Protein AF-A0A960X4R8-F1 (afdb_monomer_lite)

Foldseek 3Di:
DVVVVVVVVVVLVVVPPDDDPDPQQDQADDPQLALVNLLSNLVSVLVSLVVVCCVVDVDDPPDDPVVVVCCLQPPLQQSLLVSLQCLLACNFLSSLQVVVPPQAKHWDDKDWDRTPPVTPTDIHTDMDGDPPYDPVSVVSSVCRSLVSLVVNLVVLVVSCVVVVHNDPSCVSNNCSSNVSNVVVVD

Secondary structure (DSSP, 8-state):
-HHHHHHHHHHHHHTT-S---S--------TT--HHHHHHHHHHHHHHHHHHHHHH--S-TTS-HHHHHHHIIIIIHHHHHHHHHHIIIIIIIHHHHHHT-TTTEEEEEEEEPPPTTSS---EEEEEEE-TT--HHHHHHHHHHHHHHHHHHHHHHHHHHHHTT---TTTHHHHHHHHHHHHHHH-

pLDDT: mean 84.99, std 17.66, range [31.56, 98.19]

Sequence (186 aa):
MIQKIAVALAVCVAMFASEQTQEPFSLHLDRDLSPHAGSPSLLSIHDGVRRGEERLWKTDFRSDRLIRALKMGTVYLPVSYFATVVQHEVFGHGYRIRSFGKDIAHVERYAFGAPPPFGYGGGGTSYGVTEKSSPAHFQTCAIGGVEATAIMAHDVRMKWLTSNTVQAKDNLLQLFSHHDLSNYAF

Structure (mmCIF, N/CA/C/O backbone):
data_AF-A0A960X4R8-F1
#
_entry.id   AF-A0A960X4R8-F1
#
loop_
_atom_site.group_PDB
_atom_site.id
_atom_site.type_symbol
_atom_site.label_atom_id
_atom_site.label_alt_id
_atom_site.label_comp_id
_atom_site.label_asym_id
_atom_site.label_entity_id
_atom_site.label_seq_id
_atom_site.pdbx_PDB_ins_code
_atom_site.Cartn_x
_atom_site.Cartn_y
_atom_site.Cartn_z
_atom_site.occupancy
_atom_site.B_iso_or_equiv
_atom_site.auth_seq_id
_atom_site.auth_comp_id
_atom_site.auth_asym_id
_atom_site.auth_atom_id
_atom_site.pdbx_PDB_model_num
ATOM 1 N N . MET A 1 1 ? 9.085 -26.613 4.814 1.00 47.00 1 MET A N 1
ATOM 2 C CA . MET A 1 1 ? 8.673 -25.186 4.832 1.00 47.00 1 MET A CA 1
ATOM 3 C C . MET A 1 1 ? 7.279 -24.985 4.225 1.00 47.00 1 MET A C 1
ATOM 5 O O . MET A 1 1 ? 6.453 -24.342 4.855 1.00 47.00 1 MET A O 1
ATOM 9 N N . ILE A 1 2 ? 6.968 -25.636 3.096 1.00 41.50 2 ILE A N 1
ATOM 10 C CA . ILE A 1 2 ? 5.657 -25.606 2.408 1.00 41.50 2 ILE A CA 1
ATOM 11 C C . ILE A 1 2 ? 4.486 -26.103 3.287 1.00 41.50 2 ILE A C 1
ATOM 13 O O . ILE A 1 2 ? 3.426 -25.488 3.310 1.00 41.50 2 ILE A O 1
ATOM 17 N N . GLN A 1 3 ? 4.696 -27.138 4.110 1.00 31.56 3 GLN A N 1
ATOM 18 C CA . GLN A 1 3 ? 3.673 -27.646 5.042 1.00 31.56 3 GLN A CA 1
ATOM 19 C C . GLN A 1 3 ? 3.251 -26.641 6.129 1.00 31.56 3 GLN A C 1
ATOM 21 O O . GLN A 1 3 ? 2.106 -26.671 6.564 1.00 31.56 3 GLN A O 1
ATOM 26 N N . LYS A 1 4 ? 4.134 -25.725 6.553 1.00 33.69 4 LYS A N 1
ATOM 27 C CA . LYS A 1 4 ? 3.791 -24.708 7.567 1.00 33.69 4 LYS A CA 1
ATOM 28 C C . LYS A 1 4 ? 2.963 -23.563 6.970 1.00 33.69 4 LYS A C 1
ATOM 30 O O . LYS A 1 4 ? 2.092 -23.032 7.648 1.00 33.69 4 LYS A O 1
ATOM 35 N N . ILE A 1 5 ? 3.185 -23.244 5.692 1.00 44.38 5 ILE A N 1
ATOM 36 C CA . ILE A 1 5 ? 2.399 -22.258 4.933 1.00 44.38 5 ILE A CA 1
ATOM 37 C C . ILE A 1 5 ? 0.998 -22.810 4.642 1.00 44.38 5 ILE A C 1
ATOM 39 O O . ILE A 1 5 ? 0.016 -22.099 4.824 1.00 44.38 5 ILE A O 1
ATOM 43 N N . ALA A 1 6 ? 0.890 -24.093 4.285 1.00 37.56 6 ALA A N 1
ATOM 44 C CA . ALA A 1 6 ? -0.395 -24.749 4.039 1.00 37.56 6 ALA A CA 1
ATOM 45 C C . ALA A 1 6 ? -1.275 -24.832 5.300 1.00 37.56 6 ALA A C 1
ATOM 47 O O . ALA A 1 6 ? -2.479 -24.616 5.217 1.00 37.56 6 ALA A O 1
ATOM 48 N N . VAL A 1 7 ? -0.682 -25.080 6.475 1.00 40.66 7 VAL A N 1
ATOM 49 C CA . VAL A 1 7 ? -1.418 -25.094 7.752 1.00 40.66 7 VAL A CA 1
ATOM 50 C C . VAL A 1 7 ? -1.846 -23.682 8.167 1.00 40.66 7 VAL A C 1
ATOM 52 O O . VAL A 1 7 ? -2.972 -23.510 8.622 1.00 40.66 7 VAL A O 1
ATOM 55 N N . ALA A 1 8 ? -1.013 -22.659 7.942 1.00 45.59 8 ALA A N 1
ATOM 56 C CA . ALA A 1 8 ? -1.409 -21.265 8.164 1.00 45.59 8 ALA A CA 1
ATOM 57 C C . ALA A 1 8 ? -2.565 -20.840 7.236 1.00 45.59 8 ALA A C 1
ATOM 59 O O . ALA A 1 8 ? -3.522 -20.223 7.696 1.00 45.59 8 ALA A O 1
ATOM 60 N N . LEU A 1 9 ? -2.532 -21.244 5.958 1.00 44.72 9 LEU A N 1
ATOM 61 C CA . LEU A 1 9 ? -3.625 -21.007 5.008 1.00 44.72 9 LEU A CA 1
ATOM 62 C C . LEU A 1 9 ? -4.907 -21.769 5.388 1.00 44.72 9 LEU A C 1
ATOM 64 O O . LEU A 1 9 ? -5.997 -21.215 5.299 1.00 44.72 9 LEU A O 1
ATOM 68 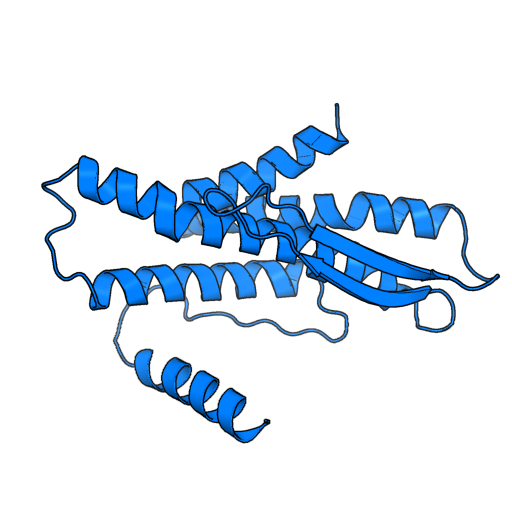N N . ALA A 1 10 ? -4.790 -23.024 5.832 1.00 45.59 10 ALA A N 1
ATOM 69 C CA . ALA A 1 10 ? -5.934 -23.861 6.200 1.00 45.59 10 ALA A CA 1
ATOM 70 C C . ALA A 1 10 ? -6.628 -23.381 7.485 1.00 45.59 10 ALA A C 1
ATOM 72 O O . ALA A 1 10 ? -7.856 -23.420 7.570 1.00 45.59 10 ALA A O 1
ATOM 73 N N . VAL A 1 11 ? -5.863 -22.872 8.459 1.00 48.25 11 VAL A N 1
ATOM 74 C CA . VAL A 1 11 ? -6.423 -22.235 9.662 1.00 48.25 11 VAL A CA 1
ATOM 75 C C . VAL A 1 11 ? -7.134 -20.929 9.303 1.00 48.25 11 VAL A C 1
ATOM 77 O O . VAL A 1 11 ? -8.202 -20.673 9.850 1.00 48.25 11 VAL A O 1
ATOM 80 N N . CYS A 1 12 ? -6.625 -20.155 8.336 1.00 46.66 12 CYS A N 1
ATOM 81 C CA . CYS A 1 12 ? -7.362 -19.011 7.799 1.00 46.66 12 CYS A CA 1
ATOM 82 C C . CYS A 1 12 ? -8.697 -19.462 7.186 1.00 46.66 12 CYS A C 1
ATOM 84 O O . CYS A 1 12 ? -9.738 -18.983 7.617 1.00 46.66 12 CYS A O 1
ATOM 86 N N . VAL A 1 13 ? -8.698 -20.433 6.263 1.00 51.53 13 VAL A N 1
ATOM 87 C CA . VAL A 1 13 ? -9.915 -20.878 5.546 1.00 51.53 13 VAL A CA 1
ATOM 88 C C . VAL A 1 13 ? -11.009 -21.402 6.493 1.00 51.53 13 VAL A C 1
ATOM 90 O O . VAL A 1 13 ? -12.184 -21.092 6.307 1.00 51.53 13 VAL A O 1
ATOM 93 N N . ALA A 1 14 ? -10.644 -22.134 7.550 1.00 47.69 14 ALA A N 1
ATOM 94 C CA . ALA A 1 14 ? -11.610 -22.708 8.491 1.00 47.69 14 ALA A CA 1
ATOM 95 C C . ALA A 1 14 ? -12.296 -21.676 9.416 1.00 47.69 14 ALA A C 1
ATOM 97 O O . ALA A 1 14 ? -13.329 -21.981 10.013 1.00 47.69 14 ALA A O 1
ATOM 98 N N . MET A 1 15 ? -11.770 -20.450 9.540 1.00 47.81 15 MET A N 1
ATOM 99 C CA . MET A 1 15 ? -12.363 -19.406 10.390 1.00 47.81 15 MET A CA 1
ATOM 100 C C . MET A 1 15 ? -13.475 -18.588 9.706 1.00 47.81 15 MET A C 1
ATOM 102 O O . MET A 1 15 ? -14.111 -17.779 10.382 1.00 47.81 15 MET A O 1
ATOM 106 N N . PHE A 1 16 ? -13.749 -18.813 8.413 1.00 50.88 16 PHE A N 1
ATOM 107 C CA . PHE A 1 16 ? -14.660 -17.989 7.599 1.00 50.88 16 PHE A CA 1
ATOM 108 C C . PHE A 1 16 ? -16.097 -18.516 7.451 1.00 50.88 16 PHE A C 1
ATOM 110 O O . PHE A 1 16 ? -16.901 -17.905 6.751 1.00 50.88 16 PHE A O 1
ATOM 117 N N . ALA A 1 17 ? -16.465 -19.608 8.121 1.00 44.28 17 ALA A N 1
ATOM 118 C CA . ALA A 1 17 ? -17.842 -20.102 8.118 1.00 44.28 17 ALA A CA 1
ATOM 119 C C . ALA A 1 17 ? -18.701 -19.384 9.182 1.00 44.28 17 ALA A C 1
ATOM 121 O O . ALA A 1 17 ? -18.989 -19.945 10.237 1.00 44.28 17 ALA A O 1
ATOM 122 N N . SER A 1 18 ? -19.100 -18.133 8.934 1.00 41.72 18 SER A N 1
ATOM 123 C CA . SER A 1 18 ? -20.285 -17.557 9.593 1.00 41.72 18 SER A CA 1
ATOM 124 C C . SER A 1 18 ? -20.945 -16.476 8.738 1.00 41.72 18 SER A C 1
ATOM 126 O O . SER A 1 18 ? -20.273 -15.560 8.265 1.00 41.72 18 SER A O 1
ATOM 128 N N . GLU A 1 19 ? -22.264 -16.586 8.593 1.00 49.28 19 GLU A N 1
ATOM 129 C CA . GLU A 1 19 ? -23.164 -15.682 7.873 1.00 49.28 19 GLU A CA 1
ATOM 130 C C . GLU A 1 19 ? -23.027 -14.219 8.327 1.00 49.28 19 GLU A C 1
ATOM 132 O O . GLU A 1 19 ? -23.487 -13.847 9.403 1.00 49.28 19 GLU A O 1
ATOM 137 N N . GLN A 1 20 ? -22.436 -13.368 7.485 1.00 42.97 20 GLN A N 1
ATOM 138 C CA . GLN A 1 20 ? -22.668 -11.923 7.495 1.00 42.97 20 GLN A CA 1
ATOM 139 C C . GLN A 1 20 ? -22.624 -11.401 6.057 1.00 42.97 20 GLN A C 1
ATOM 141 O O . GLN A 1 20 ? -21.639 -11.581 5.345 1.00 42.97 20 GLN A O 1
ATOM 146 N N . THR A 1 21 ? -23.714 -10.751 5.656 1.00 43.16 21 THR A N 1
ATOM 147 C CA . THR A 1 21 ? -23.954 -10.049 4.388 1.00 43.16 21 THR A CA 1
ATOM 148 C C . THR A 1 21 ? -23.073 -8.802 4.254 1.00 43.16 21 THR A C 1
ATOM 150 O O . THR A 1 21 ? -23.552 -7.671 4.278 1.00 43.16 21 THR A O 1
ATOM 153 N N . GLN A 1 22 ? -21.765 -9.004 4.154 1.00 47.91 22 GLN A N 1
ATOM 154 C CA . GLN A 1 22 ? -20.793 -8.013 3.711 1.00 47.91 22 GLN A CA 1
ATOM 155 C C . GLN A 1 22 ? -19.885 -8.748 2.727 1.00 47.91 22 GLN A C 1
ATOM 157 O O . GLN A 1 22 ? -19.400 -9.823 3.085 1.00 47.91 22 GLN A O 1
ATOM 162 N N . GLU A 1 23 ? -19.752 -8.216 1.503 1.00 54.72 23 GLU A N 1
ATOM 163 C CA . GLU A 1 23 ? -19.064 -8.854 0.364 1.00 54.72 23 GLU A CA 1
ATOM 164 C C . GLU A 1 23 ? -17.881 -9.722 0.828 1.00 54.72 23 GLU A C 1
ATOM 166 O O . GLU A 1 23 ? -17.006 -9.231 1.558 1.00 54.72 23 GLU A O 1
ATOM 171 N N . PRO A 1 24 ? -17.895 -11.028 0.503 1.00 59.53 24 PRO A N 1
ATOM 172 C CA . PRO A 1 24 ? -16.902 -11.959 0.996 1.00 59.53 24 PRO A CA 1
ATOM 173 C C . PRO A 1 24 ? -15.534 -11.533 0.476 1.00 59.53 24 PRO A C 1
ATOM 175 O O . PRO A 1 24 ? -15.399 -11.116 -0.670 1.00 59.53 24 PRO A O 1
ATOM 178 N N . PHE A 1 25 ? -14.533 -11.644 1.347 1.00 62.66 25 PHE A N 1
ATOM 179 C CA . PHE A 1 25 ? -13.112 -11.472 1.059 1.00 62.66 25 PHE A CA 1
ATOM 180 C C . PHE A 1 25 ? -12.770 -11.719 -0.417 1.00 62.66 25 PHE A C 1
ATOM 182 O O . PHE A 1 25 ? -12.768 -12.861 -0.881 1.00 62.66 25 PHE A O 1
ATOM 189 N N . SER A 1 26 ? -12.476 -10.650 -1.151 1.00 78.81 26 SER A N 1
ATOM 190 C CA . SER A 1 26 ? -12.160 -10.719 -2.570 1.00 78.81 26 SER A CA 1
ATOM 191 C C . SER A 1 26 ? -10.641 -10.689 -2.729 1.00 78.81 26 SER A C 1
ATOM 193 O O . SER A 1 26 ? -10.021 -9.632 -2.873 1.00 78.81 26 SER A O 1
ATOM 195 N N . LEU A 1 27 ? -10.019 -11.866 -2.637 1.00 84.00 27 LEU A N 1
ATOM 196 C CA . LEU A 1 27 ? -8.603 -12.014 -2.960 1.00 84.00 27 LEU A CA 1
ATOM 197 C C . LEU A 1 27 ? -8.451 -12.003 -4.477 1.00 84.00 27 LEU A C 1
ATOM 199 O O . LEU A 1 27 ? -8.866 -12.934 -5.166 1.00 84.00 27 LEU A O 1
ATOM 203 N N . HIS A 1 28 ? -7.864 -10.933 -4.991 1.00 86.12 28 HIS A N 1
ATOM 204 C CA . HIS A 1 28 ? -7.583 -10.769 -6.405 1.00 86.12 28 HIS A CA 1
ATOM 205 C C . HIS A 1 28 ? -6.098 -11.026 -6.634 1.00 86.12 28 HIS A C 1
ATOM 207 O O . HIS A 1 28 ? -5.235 -10.426 -5.995 1.00 86.12 28 HIS A O 1
ATOM 213 N N . LEU A 1 29 ? -5.801 -11.932 -7.558 1.00 83.75 29 LEU A N 1
ATOM 214 C CA 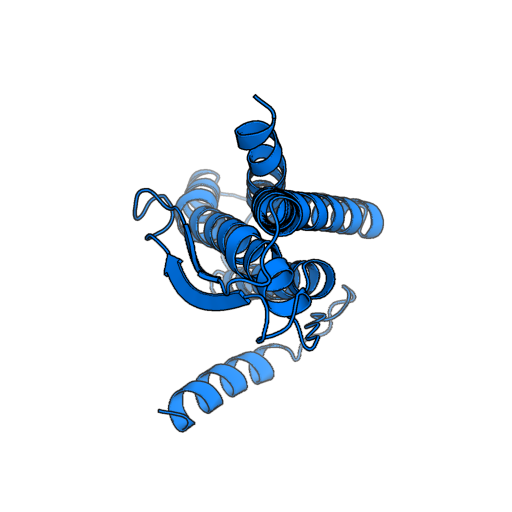. LEU A 1 29 ? -4.448 -12.198 -8.017 1.00 83.75 29 LEU A CA 1
ATOM 215 C C . LEU A 1 29 ? -4.442 -12.026 -9.526 1.00 83.75 29 LEU A C 1
ATOM 217 O O . LEU A 1 29 ? -5.156 -12.729 -10.239 1.00 83.75 29 LEU A O 1
ATOM 221 N N . ASP A 1 30 ? -3.624 -11.100 -10.002 1.00 91.56 30 ASP A N 1
ATOM 222 C CA . ASP A 1 30 ? -3.256 -11.035 -11.406 1.00 91.56 30 ASP A CA 1
ATOM 223 C C . ASP A 1 30 ? -1.769 -11.357 -11.573 1.00 91.56 30 ASP A C 1
ATOM 225 O O . ASP A 1 30 ? -1.011 -11.461 -10.602 1.00 91.56 30 ASP A O 1
ATOM 229 N N . ARG A 1 31 ? -1.364 -11.570 -12.827 1.00 89.88 31 ARG A N 1
ATOM 230 C CA . ARG A 1 31 ? -0.011 -12.017 -13.172 1.00 89.88 31 ARG A CA 1
ATOM 231 C C . ARG A 1 31 ? 1.072 -11.077 -12.638 1.00 89.88 31 ARG A C 1
ATOM 233 O O . ARG A 1 31 ? 2.135 -11.543 -12.235 1.00 89.88 31 ARG A O 1
ATOM 240 N N . ASP A 1 32 ? 0.796 -9.777 -12.646 1.00 93.38 32 ASP A N 1
ATOM 241 C CA . ASP A 1 32 ? 1.789 -8.737 -12.394 1.00 93.38 32 ASP A CA 1
ATOM 242 C C . ASP A 1 32 ? 1.594 -8.086 -11.009 1.00 93.38 32 ASP A C 1
ATOM 244 O O . ASP A 1 32 ? 2.310 -7.146 -10.660 1.00 93.38 32 ASP A O 1
ATOM 248 N N . LEU A 1 33 ? 0.687 -8.632 -10.190 1.00 95.44 33 LEU A N 1
ATOM 249 C CA . LEU A 1 33 ? 0.238 -8.113 -8.900 1.00 95.44 33 LEU A CA 1
ATOM 250 C C . LEU A 1 33 ? -0.065 -6.611 -8.991 1.00 95.44 33 LEU A C 1
ATOM 252 O O . LEU A 1 33 ? 0.648 -5.800 -8.401 1.00 95.44 33 LEU A O 1
ATOM 256 N N . SER A 1 34 ? -1.079 -6.242 -9.777 1.00 97.06 34 SER A N 1
ATOM 257 C CA . SER A 1 34 ? -1.445 -4.840 -9.994 1.00 97.06 34 SER A CA 1
ATOM 258 C C . SER A 1 34 ? -2.023 -4.165 -8.744 1.00 97.06 34 SER A C 1
ATOM 260 O O . SER A 1 34 ? -2.545 -4.844 -7.851 1.00 97.06 34 SER A O 1
ATOM 262 N N . PRO A 1 35 ? -2.035 -2.820 -8.695 1.00 97.19 35 PRO A N 1
ATOM 263 C CA . PRO A 1 35 ? -2.688 -2.074 -7.625 1.00 97.19 35 PRO A CA 1
ATOM 264 C C . PRO A 1 35 ? -4.154 -2.453 -7.403 1.00 97.19 35 PRO A C 1
ATOM 266 O O . PRO A 1 35 ? -4.614 -2.487 -6.260 1.00 97.19 35 PRO A O 1
ATOM 269 N N . HIS A 1 36 ? -4.872 -2.763 -8.487 1.00 95.88 36 HIS A N 1
ATOM 270 C CA . HIS A 1 36 ? -6.288 -3.132 -8.472 1.00 95.88 36 HIS A CA 1
ATOM 271 C C . HIS A 1 36 ? -6.530 -4.556 -7.966 1.00 95.88 36 HIS A C 1
ATOM 273 O O . HIS A 1 36 ? -7.630 -4.865 -7.514 1.00 95.88 36 HIS A O 1
ATOM 279 N N . ALA A 1 37 ? -5.517 -5.421 -8.017 1.00 94.94 37 ALA A N 1
ATOM 280 C CA . ALA A 1 37 ? -5.547 -6.717 -7.352 1.00 94.94 37 ALA A CA 1
ATOM 281 C C . ALA A 1 37 ? -5.112 -6.602 -5.878 1.00 94.94 37 ALA A C 1
ATOM 283 O O . ALA A 1 37 ? -5.699 -7.232 -4.993 1.00 94.94 37 ALA A O 1
ATOM 284 N N . GLY A 1 38 ? -4.114 -5.757 -5.602 1.00 95.19 38 GLY A N 1
ATOM 285 C CA . GLY A 1 38 ? -3.559 -5.536 -4.267 1.00 95.19 38 GLY A CA 1
ATOM 286 C C . GLY A 1 38 ? -4.526 -4.898 -3.288 1.00 95.19 38 GLY A C 1
ATOM 287 O O . GLY A 1 38 ? -4.734 -5.433 -2.202 1.00 95.19 38 GLY A O 1
ATOM 288 N N . SER A 1 39 ? -5.173 -3.808 -3.697 1.00 95.81 39 SER A N 1
ATOM 289 C CA . SER A 1 39 ? -6.094 -3.049 -2.849 1.00 95.81 39 SER A CA 1
ATOM 290 C C . SER A 1 39 ? -7.219 -3.919 -2.251 1.00 95.81 39 SER A C 1
ATOM 292 O O . SER A 1 39 ? -7.266 -4.065 -1.025 1.00 95.81 39 SER A O 1
ATOM 294 N N . PRO A 1 40 ? -8.077 -4.593 -3.046 1.00 93.94 40 PRO A N 1
ATOM 295 C CA . PRO A 1 40 ? -9.142 -5.438 -2.499 1.00 93.94 40 PRO A CA 1
ATOM 296 C C . PRO A 1 40 ? -8.609 -6.616 -1.670 1.00 93.94 40 PRO A C 1
ATOM 298 O O . PRO A 1 40 ? -9.225 -6.991 -0.668 1.00 93.94 40 PRO A O 1
ATOM 301 N N . SER A 1 41 ? -7.440 -7.163 -2.017 1.00 94.69 41 SER A N 1
ATOM 302 C CA . SER A 1 41 ? -6.807 -8.245 -1.255 1.00 94.69 41 SER A CA 1
ATOM 303 C C . SER A 1 41 ? -6.317 -7.779 0.118 1.00 94.69 41 SER A C 1
ATOM 305 O O . SER A 1 41 ? -6.552 -8.449 1.124 1.00 94.69 41 SER A O 1
ATOM 307 N N . LEU A 1 42 ? -5.674 -6.613 0.191 1.00 95.44 42 LEU A N 1
ATOM 308 C CA . LEU A 1 42 ? -5.204 -6.028 1.447 1.00 95.44 42 LEU A CA 1
ATOM 309 C C . LEU A 1 42 ? -6.369 -5.575 2.327 1.00 95.44 42 LEU A C 1
ATOM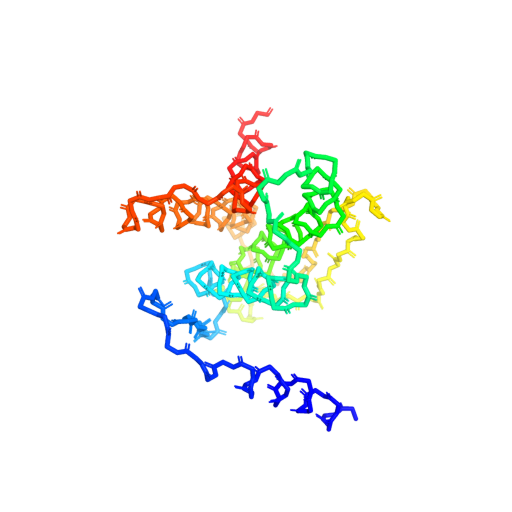 311 O O . LEU A 1 42 ? -6.335 -5.807 3.534 1.00 95.44 42 LEU A O 1
ATOM 315 N N . LEU A 1 43 ? -7.428 -5.014 1.736 1.00 93.56 43 LEU A N 1
ATOM 316 C CA . LEU A 1 43 ? -8.664 -4.688 2.453 1.00 93.56 43 LEU A CA 1
ATOM 317 C C . LEU A 1 43 ? -9.337 -5.934 3.022 1.00 93.56 43 LEU A C 1
ATOM 319 O O . LEU A 1 43 ? -9.810 -5.915 4.157 1.00 93.56 43 LEU A O 1
ATOM 323 N N . SER A 1 44 ? -9.333 -7.024 2.260 1.00 92.31 44 SER A N 1
ATOM 324 C CA . SER A 1 44 ? -9.820 -8.325 2.707 1.00 92.31 44 SER A CA 1
ATOM 325 C C . SER A 1 44 ? -8.999 -8.842 3.893 1.00 92.31 44 SER A C 1
ATOM 327 O O . SER A 1 44 ? -9.559 -9.222 4.917 1.00 92.31 44 SER A O 1
ATOM 329 N N . ILE A 1 45 ? -7.667 -8.800 3.820 1.00 91.81 45 ILE A N 1
ATOM 330 C CA . ILE A 1 45 ? -6.799 -9.214 4.935 1.00 91.81 45 ILE A CA 1
ATOM 331 C C . ILE A 1 45 ? -7.036 -8.338 6.174 1.00 91.81 45 ILE A C 1
ATOM 333 O O . ILE A 1 45 ? -7.169 -8.863 7.281 1.00 91.81 45 ILE A O 1
ATOM 337 N N . HIS A 1 46 ? -7.128 -7.019 5.995 1.00 92.88 46 HIS A N 1
ATOM 338 C CA . HIS A 1 46 ? -7.394 -6.063 7.072 1.00 92.88 46 HIS A CA 1
ATOM 339 C C . HIS A 1 46 ? -8.743 -6.335 7.755 1.00 92.88 46 HIS A C 1
ATOM 341 O O . HIS A 1 46 ? -8.811 -6.427 8.983 1.00 92.88 46 HIS A O 1
ATOM 347 N N . ASP A 1 47 ? -9.793 -6.605 6.973 1.00 90.56 47 ASP A N 1
ATOM 348 C CA . ASP A 1 47 ? -11.098 -7.011 7.501 1.00 90.56 47 ASP A CA 1
ATOM 349 C C . ASP A 1 47 ? -11.025 -8.354 8.249 1.00 90.56 47 ASP A C 1
ATOM 351 O O . ASP A 1 47 ? -11.690 -8.548 9.267 1.00 90.56 47 ASP A O 1
ATOM 355 N N . GLY A 1 48 ? -10.162 -9.267 7.801 1.00 90.62 48 GLY A N 1
ATOM 356 C CA . GLY A 1 48 ? -9.906 -10.541 8.468 1.00 90.62 48 GLY A CA 1
ATOM 357 C C . GLY A 1 48 ? -9.289 -10.345 9.852 1.00 90.62 48 GLY A C 1
ATOM 358 O O . GLY A 1 48 ? -9.759 -10.938 10.824 1.00 90.62 48 GLY A O 1
ATOM 359 N N . VAL A 1 49 ? -8.296 -9.453 9.969 1.00 91.25 49 VAL A N 1
ATOM 360 C CA . VAL A 1 49 ? -7.707 -9.062 11.263 1.00 91.25 49 VAL A CA 1
ATOM 361 C C . VAL A 1 49 ? -8.777 -8.474 12.176 1.00 91.25 49 VAL A C 1
ATOM 363 O O . VAL A 1 49 ? -8.864 -8.854 13.344 1.00 91.25 49 VAL A O 1
ATOM 366 N N . ARG A 1 50 ? -9.632 -7.598 11.640 1.00 88.56 50 ARG A N 1
ATOM 367 C CA . ARG A 1 50 ? -10.744 -7.006 12.387 1.00 88.56 50 ARG A CA 1
ATOM 368 C C . ARG A 1 50 ? -11.692 -8.068 12.947 1.00 88.56 50 ARG A C 1
ATOM 370 O O . ARG A 1 50 ? -11.987 -8.038 14.141 1.00 88.56 50 ARG A O 1
ATOM 377 N N . ARG A 1 51 ? -12.162 -9.002 12.114 1.00 87.50 51 ARG A N 1
ATOM 378 C CA . ARG A 1 51 ? -13.077 -10.076 12.548 1.00 87.50 51 ARG A CA 1
ATOM 379 C C . ARG A 1 51 ? -12.407 -11.025 13.542 1.00 87.50 51 ARG A C 1
ATOM 381 O O . ARG A 1 51 ? -13.034 -11.447 14.511 1.00 87.50 51 ARG A O 1
ATOM 388 N N . GLY A 1 52 ? -11.130 -11.345 13.326 1.00 88.25 52 GLY A N 1
ATOM 389 C CA . GLY A 1 52 ? -10.338 -12.154 14.251 1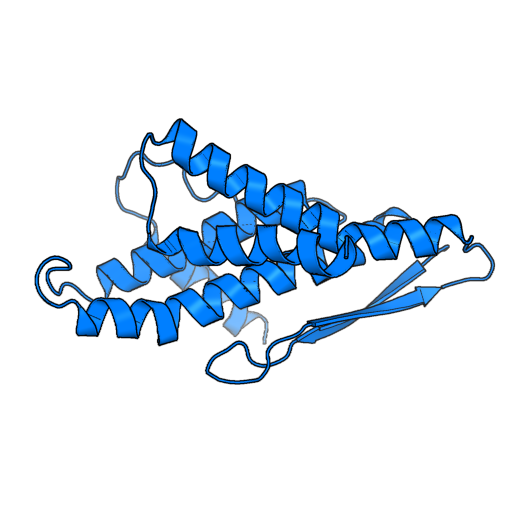.00 88.25 52 GLY A CA 1
ATOM 390 C C . GLY A 1 52 ? -10.219 -11.497 15.626 1.00 88.25 52 GLY A C 1
ATOM 391 O O . GLY A 1 52 ? -10.447 -12.146 16.645 1.00 88.25 52 GLY A O 1
ATOM 392 N N . GLU A 1 53 ? -9.943 -10.194 15.655 1.00 87.19 53 GLU A N 1
ATOM 393 C CA . GLU A 1 53 ? -9.912 -9.399 16.883 1.00 87.19 53 GLU A CA 1
ATOM 394 C C . GLU A 1 53 ? -11.272 -9.397 17.594 1.00 87.19 53 GLU A C 1
ATOM 396 O O . GLU A 1 53 ? -11.334 -9.699 18.783 1.00 87.19 53 GLU A O 1
ATOM 401 N N . GLU A 1 54 ? -12.368 -9.153 16.874 1.00 84.00 54 GLU A N 1
ATOM 402 C CA . GLU A 1 54 ? -13.731 -9.180 17.434 1.00 84.00 54 GLU A CA 1
ATOM 403 C C . GLU A 1 54 ? -14.103 -10.553 18.018 1.00 84.00 54 GLU A C 1
ATOM 405 O O . GLU A 1 54 ? -14.787 -10.642 19.038 1.00 84.00 54 GLU A O 1
ATOM 410 N N . ARG A 1 55 ? -13.617 -11.642 17.412 1.00 84.88 55 ARG A N 1
ATOM 411 C CA . ARG A 1 55 ? -13.857 -13.006 17.898 1.00 84.88 55 ARG A CA 1
ATOM 412 C C . ARG A 1 55 ? -13.047 -13.340 19.151 1.00 84.88 55 ARG A C 1
ATOM 414 O O . ARG A 1 55 ? -13.553 -14.036 20.034 1.00 84.88 55 ARG A O 1
ATOM 421 N N . LEU A 1 56 ? -11.791 -12.899 19.206 1.00 83.50 56 LEU A N 1
ATOM 422 C CA . LEU A 1 56 ? -10.877 -13.175 20.318 1.00 83.50 56 LEU A CA 1
ATOM 423 C C . LEU A 1 56 ? -11.194 -12.314 21.544 1.00 83.50 56 LEU A C 1
ATOM 425 O O . LEU A 1 56 ? -11.153 -12.806 22.671 1.00 83.50 56 LEU A O 1
ATOM 429 N N . TRP A 1 57 ? -11.570 -11.054 21.334 1.00 74.38 57 TRP A N 1
ATOM 430 C CA . TRP A 1 57 ? -11.943 -10.127 22.394 1.00 74.38 57 TRP A CA 1
ATOM 431 C C . TRP A 1 57 ? -13.452 -9.891 22.386 1.00 74.38 57 TRP A C 1
ATOM 433 O O . TRP A 1 57 ? -13.935 -8.885 21.877 1.00 74.38 57 TRP A O 1
ATOM 443 N N . LYS A 1 58 ? -14.194 -10.791 23.045 1.00 66.69 58 LYS A N 1
ATOM 444 C CA . LYS A 1 58 ? -15.645 -10.657 23.298 1.00 66.69 58 LYS A CA 1
ATOM 445 C C . LYS A 1 58 ? -16.016 -9.485 24.225 1.00 66.69 58 LYS A C 1
ATOM 447 O O . LYS A 1 58 ? -17.178 -9.347 24.598 1.00 66.69 58 LYS A O 1
ATOM 452 N N . THR A 1 59 ? -15.042 -8.695 24.671 1.00 55.50 59 THR A N 1
ATOM 453 C CA . THR A 1 59 ? -15.252 -7.569 25.578 1.00 55.50 59 THR A CA 1
ATOM 454 C C . THR A 1 59 ? -16.045 -6.478 24.872 1.00 55.50 59 THR A C 1
ATOM 456 O O . THR A 1 59 ? -15.655 -6.015 23.801 1.00 55.50 59 THR A O 1
ATOM 459 N N . ASP A 1 60 ? -17.158 -6.083 25.487 1.00 54.22 60 ASP A N 1
ATOM 460 C CA . ASP A 1 60 ? -18.114 -5.122 24.948 1.00 54.22 60 ASP A CA 1
ATOM 461 C C . ASP A 1 60 ? -17.400 -3.820 24.542 1.00 54.22 60 ASP A C 1
ATOM 463 O O . ASP A 1 60 ? -16.872 -3.075 25.370 1.00 54.22 60 ASP A O 1
ATOM 467 N N . PHE A 1 61 ? -17.344 -3.568 23.232 1.00 53.38 61 PHE A N 1
ATOM 468 C CA . PHE A 1 61 ? -16.561 -2.502 22.589 1.00 53.38 61 PHE A CA 1
ATOM 469 C C . PHE A 1 61 ? -17.029 -1.086 22.993 1.00 53.38 61 PHE A C 1
ATOM 471 O O . PHE A 1 61 ? -16.451 -0.082 22.572 1.00 53.38 61 PHE A O 1
ATOM 478 N N . ARG A 1 62 ? -18.111 -0.997 23.777 1.00 54.59 62 ARG A N 1
ATOM 479 C CA . ARG A 1 62 ? -18.855 0.227 24.077 1.00 54.59 62 ARG A CA 1
ATOM 480 C C . ARG A 1 62 ? -18.395 0.984 25.326 1.00 54.59 62 ARG A C 1
ATOM 482 O O . ARG A 1 62 ? -18.735 2.160 25.419 1.00 54.59 62 ARG A O 1
ATOM 489 N N . SER A 1 63 ? -17.634 0.393 26.253 1.00 59.44 63 SER A N 1
ATOM 490 C CA . SER A 1 63 ? -17.419 1.022 27.574 1.00 59.44 63 SER A CA 1
ATOM 491 C C . SER A 1 63 ? -16.030 1.621 27.838 1.00 59.44 63 SER A C 1
ATOM 493 O O . SER A 1 63 ? -15.957 2.587 28.595 1.00 59.44 63 SER A O 1
ATOM 495 N N . ASP A 1 64 ? -14.945 1.148 27.208 1.00 79.88 64 ASP A N 1
ATOM 496 C CA . ASP A 1 64 ? -13.588 1.591 27.574 1.00 79.88 64 ASP A CA 1
ATOM 497 C C . ASP A 1 64 ? -12.810 2.251 26.419 1.00 79.88 64 ASP A C 1
ATOM 499 O O . ASP A 1 64 ? -12.283 1.610 25.500 1.00 79.88 64 ASP A O 1
ATOM 503 N N . ARG A 1 65 ? -12.713 3.585 26.491 1.00 82.69 65 ARG A N 1
ATOM 504 C CA . ARG A 1 65 ? -11.964 4.422 25.541 1.00 82.69 65 ARG A CA 1
ATOM 505 C C . ARG A 1 65 ? -10.472 4.077 25.513 1.00 82.69 65 ARG A C 1
ATOM 507 O O . ARG A 1 65 ? -9.865 4.184 24.447 1.00 82.69 65 ARG A O 1
ATOM 514 N N . LEU A 1 66 ? -9.891 3.659 26.639 1.00 84.69 66 LEU A N 1
ATOM 515 C CA . LEU A 1 66 ? -8.472 3.323 26.744 1.00 84.69 66 LEU A CA 1
ATOM 516 C C . LEU A 1 66 ? -8.163 2.036 25.983 1.00 84.69 66 LEU A C 1
ATOM 518 O O . LEU A 1 66 ? -7.224 2.006 25.191 1.00 84.69 66 LEU A O 1
ATOM 522 N N . ILE A 1 67 ? -8.989 1.000 26.151 1.00 84.12 67 ILE A N 1
ATOM 523 C CA . ILE A 1 67 ? -8.831 -0.264 25.413 1.00 84.12 67 ILE A CA 1
ATOM 524 C C . ILE A 1 67 ? -8.942 -0.015 23.908 1.00 84.12 67 ILE A C 1
ATOM 526 O O . ILE A 1 67 ? -8.148 -0.546 23.129 1.00 84.12 67 ILE A O 1
ATOM 530 N N . ARG A 1 68 ? -9.891 0.829 23.482 1.00 83.31 68 ARG A N 1
ATOM 531 C CA . ARG A 1 68 ? -10.029 1.202 22.069 1.00 83.31 68 ARG A CA 1
ATOM 532 C C . ARG A 1 68 ? -8.786 1.925 21.554 1.00 83.31 68 ARG A C 1
ATOM 534 O O . ARG A 1 68 ? -8.292 1.569 20.487 1.00 83.31 68 ARG A O 1
ATOM 541 N N . ALA A 1 69 ? -8.276 2.909 22.292 1.00 87.62 69 ALA A N 1
ATOM 542 C CA . ALA A 1 69 ? -7.061 3.628 21.916 1.00 87.62 69 ALA A CA 1
ATOM 543 C C . ALA A 1 69 ? -5.852 2.684 21.826 1.00 87.62 69 ALA A C 1
ATOM 545 O O . ALA A 1 69 ? -5.111 2.732 20.846 1.00 87.62 69 ALA A O 1
ATOM 546 N N . LEU A 1 70 ? -5.710 1.769 22.789 1.00 88.69 70 LEU A N 1
ATOM 547 C CA . LEU A 1 70 ? -4.643 0.775 22.801 1.00 88.69 70 LEU A CA 1
ATOM 548 C C . LEU A 1 70 ? -4.722 -0.131 21.572 1.00 88.69 70 LEU A C 1
ATOM 550 O O . LEU A 1 70 ? -3.734 -0.254 20.861 1.00 88.69 70 LEU A O 1
ATOM 554 N N . LYS A 1 71 ? -5.898 -0.691 21.258 1.00 88.88 71 LYS A N 1
ATOM 555 C CA . LYS A 1 71 ? -6.098 -1.520 20.056 1.00 88.88 71 LYS A CA 1
ATOM 556 C C . LYS A 1 71 ? -5.789 -0.751 18.773 1.00 88.88 71 LYS A C 1
ATOM 558 O O . LYS A 1 71 ? -5.144 -1.289 17.875 1.00 88.88 71 LYS A O 1
ATOM 563 N N . MET A 1 72 ? -6.227 0.506 18.682 1.00 90.75 72 MET A N 1
ATOM 564 C CA . MET A 1 72 ? -5.905 1.350 17.531 1.00 90.75 72 MET A CA 1
ATOM 565 C C . MET A 1 72 ? -4.393 1.544 17.390 1.00 90.75 72 MET A C 1
ATOM 567 O O . MET A 1 72 ? -3.887 1.424 16.282 1.00 90.75 72 MET A O 1
ATOM 571 N N . GLY A 1 73 ? -3.670 1.777 18.487 1.00 90.81 73 GLY A N 1
ATOM 572 C CA . GLY A 1 73 ? -2.223 1.995 18.469 1.00 90.81 73 GLY A CA 1
ATOM 573 C C . GLY A 1 73 ? -1.372 0.731 18.307 1.00 90.81 73 GLY A C 1
ATOM 574 O O . GLY A 1 73 ? -0.318 0.800 17.689 1.00 90.81 73 GLY A O 1
ATOM 575 N N . THR A 1 74 ? -1.792 -0.420 18.835 1.00 90.31 74 THR A N 1
ATOM 576 C CA . THR A 1 74 ? -0.957 -1.638 18.864 1.00 90.31 74 THR A CA 1
ATOM 577 C C . THR A 1 74 ? -1.342 -2.682 17.826 1.00 90.31 74 THR A C 1
ATOM 579 O O . THR A 1 74 ? -0.512 -3.522 17.488 1.00 90.31 74 THR A O 1
ATOM 582 N N . VAL A 1 75 ? -2.572 -2.636 17.305 1.00 91.69 75 VAL A N 1
ATOM 583 C CA . VAL A 1 75 ? -3.064 -3.581 16.292 1.00 91.69 75 VAL A CA 1
ATOM 584 C C . VAL A 1 75 ? -3.319 -2.861 14.977 1.00 91.69 75 VAL A C 1
ATOM 586 O O . VAL A 1 75 ? -2.690 -3.169 13.970 1.00 91.69 75 VAL A O 1
ATOM 589 N N . TYR A 1 76 ? -4.216 -1.874 14.967 1.00 93.62 76 TYR A N 1
ATOM 590 C CA . TYR A 1 76 ? -4.673 -1.294 13.702 1.00 93.62 76 TYR A CA 1
ATOM 591 C C . TYR A 1 76 ? -3.667 -0.326 13.080 1.00 93.62 76 TYR A C 1
ATOM 593 O O . TYR A 1 76 ? -3.585 -0.270 11.857 1.00 93.62 76 TYR A O 1
ATOM 601 N N . LEU A 1 77 ? -2.874 0.385 13.881 1.00 94.00 77 LEU A N 1
ATOM 602 C CA . LEU A 1 77 ? -1.774 1.223 13.406 1.00 94.00 77 LEU A CA 1
ATOM 603 C C . LEU A 1 77 ? -0.736 0.413 12.616 1.00 94.00 77 LEU A C 1
ATOM 605 O O . LEU A 1 77 ? -0.569 0.708 11.432 1.00 94.00 77 LEU A O 1
ATOM 609 N N . PRO A 1 78 ? -0.102 -0.632 13.182 1.00 95.06 78 PRO A N 1
ATOM 610 C CA . PRO A 1 78 ? 0.901 -1.393 12.451 1.00 95.06 78 PRO A CA 1
ATOM 611 C C . PRO A 1 78 ? 0.312 -2.156 11.262 1.00 95.06 78 PRO A C 1
ATOM 613 O O . PRO A 1 78 ? 0.939 -2.197 10.208 1.00 95.06 78 PRO A O 1
ATOM 616 N N . VAL A 1 79 ? -0.898 -2.714 11.391 1.00 95.56 79 VAL A N 1
ATOM 617 C CA . VAL A 1 79 ? -1.562 -3.443 10.295 1.00 95.56 79 VAL A CA 1
ATOM 618 C C . VAL A 1 79 ? -1.902 -2.510 9.135 1.00 95.56 79 VAL A C 1
ATOM 620 O O . VAL A 1 79 ? -1.617 -2.837 7.986 1.00 95.56 79 VAL A O 1
ATOM 623 N N . SER A 1 80 ? -2.472 -1.337 9.423 1.00 96.12 80 SER A N 1
ATOM 624 C CA . SER A 1 80 ? -2.828 -0.367 8.382 1.00 96.12 80 SER A CA 1
ATOM 625 C C . SER A 1 80 ? -1.583 0.211 7.718 1.00 96.12 80 SER A C 1
ATOM 627 O O . SER A 1 80 ? -1.532 0.302 6.498 1.00 96.12 80 SER A O 1
ATOM 629 N N . TYR A 1 81 ? -0.559 0.540 8.509 1.00 95.19 81 TYR A N 1
ATOM 630 C CA . TYR A 1 81 ? 0.712 1.033 7.991 1.00 95.19 81 TYR A CA 1
ATOM 631 C C . TYR A 1 81 ? 1.375 0.004 7.071 1.00 95.19 81 TYR A C 1
ATOM 633 O O . TYR A 1 81 ? 1.755 0.321 5.947 1.00 95.19 81 TYR A O 1
ATOM 641 N N . PHE A 1 82 ? 1.475 -1.249 7.522 1.00 95.69 82 PHE A N 1
ATOM 642 C CA . PHE A 1 82 ? 2.092 -2.310 6.737 1.00 95.69 82 PHE A CA 1
ATOM 643 C C . PHE A 1 82 ? 1.311 -2.592 5.451 1.00 95.69 82 PHE A C 1
ATOM 645 O O . PHE A 1 82 ? 1.922 -2.756 4.401 1.00 95.69 82 PHE A O 1
ATOM 652 N N . ALA A 1 83 ? -0.025 -2.576 5.497 1.00 96.88 83 ALA A N 1
ATOM 653 C CA . ALA A 1 83 ? -0.849 -2.685 4.295 1.00 96.88 83 ALA A CA 1
ATOM 654 C C . ALA A 1 83 ? -0.573 -1.537 3.307 1.00 96.88 83 ALA A C 1
ATOM 656 O O . ALA A 1 83 ? -0.388 -1.802 2.123 1.00 96.88 83 ALA A O 1
ATOM 657 N N . THR A 1 84 ? -0.459 -0.288 3.773 1.00 97.19 84 THR A N 1
ATOM 658 C CA . THR A 1 84 ? -0.069 0.855 2.926 1.00 97.19 84 THR A CA 1
ATOM 659 C C . THR A 1 84 ? 1.301 0.664 2.288 1.00 97.19 84 THR A C 1
ATOM 661 O O . THR A 1 84 ? 1.421 0.825 1.076 1.00 97.19 84 THR A O 1
ATOM 664 N N . VAL A 1 85 ? 2.313 0.250 3.051 1.00 96.94 85 VAL A N 1
ATOM 665 C CA . VAL A 1 85 ? 3.657 0.017 2.502 1.00 96.94 85 VAL A CA 1
ATOM 666 C C . VAL A 1 85 ? 3.664 -1.150 1.512 1.00 96.94 85 VAL A C 1
ATOM 668 O O . VAL A 1 85 ? 4.275 -1.054 0.455 1.00 96.94 85 VAL A O 1
ATOM 671 N N . VAL A 1 86 ? 2.957 -2.246 1.796 1.00 98.00 86 VAL A N 1
ATOM 672 C CA . VAL A 1 86 ? 2.843 -3.369 0.852 1.00 98.00 86 VAL A CA 1
ATOM 673 C C . VAL A 1 86 ? 2.140 -2.932 -0.433 1.00 98.00 86 VAL A C 1
ATOM 675 O O . VAL A 1 86 ? 2.590 -3.294 -1.521 1.00 98.00 86 VAL A O 1
ATOM 678 N N . GLN A 1 87 ? 1.081 -2.129 -0.332 1.00 98.06 87 GLN A N 1
ATOM 679 C CA . GLN A 1 87 ? 0.410 -1.567 -1.500 1.00 98.06 87 GLN A CA 1
ATOM 680 C C . GLN A 1 87 ? 1.361 -0.688 -2.323 1.00 98.06 87 GLN A C 1
ATOM 682 O O . GLN A 1 87 ? 1.420 -0.842 -3.539 1.00 98.06 87 GLN A O 1
ATOM 687 N N . HIS A 1 88 ? 2.136 0.177 -1.668 1.00 97.94 88 HIS A N 1
ATOM 688 C CA . HIS A 1 88 ? 3.099 1.070 -2.313 1.00 97.94 88 HIS A CA 1
ATOM 689 C C . HIS A 1 88 ? 4.223 0.293 -3.018 1.00 97.94 88 HIS A C 1
ATOM 691 O O . HIS A 1 88 ? 4.455 0.427 -4.219 1.00 97.94 88 HIS A O 1
ATOM 697 N N . GLU A 1 89 ? 4.899 -0.584 -2.282 1.00 98.00 89 GLU A N 1
ATOM 698 C CA . GLU A 1 89 ? 6.111 -1.255 -2.745 1.00 98.00 89 GLU A CA 1
ATOM 699 C C . GLU A 1 89 ? 5.806 -2.425 -3.680 1.00 98.00 89 GLU A C 1
ATOM 701 O O . GLU A 1 89 ? 6.347 -2.540 -4.782 1.00 98.00 89 GLU A O 1
ATOM 706 N N . VAL A 1 90 ? 4.912 -3.321 -3.263 1.00 98.06 90 VAL A N 1
ATOM 707 C CA . VAL A 1 90 ? 4.680 -4.576 -3.985 1.00 98.06 90 VAL A CA 1
ATOM 708 C C . VAL A 1 90 ? 3.725 -4.352 -5.141 1.00 98.06 90 VAL A C 1
ATOM 710 O O . VAL A 1 90 ? 4.040 -4.738 -6.270 1.00 98.06 90 VAL A O 1
ATOM 713 N N . PHE A 1 91 ? 2.578 -3.738 -4.859 1.00 98.19 91 PHE A N 1
ATOM 714 C CA . PHE A 1 91 ? 1.509 -3.556 -5.836 1.00 98.19 91 PHE A CA 1
ATOM 715 C C . PHE A 1 91 ? 1.655 -2.267 -6.651 1.00 98.19 91 PHE A C 1
ATOM 717 O O . PHE A 1 91 ? 1.078 -2.186 -7.727 1.00 98.19 91 PHE A O 1
ATOM 724 N N . GLY A 1 92 ? 2.456 -1.298 -6.203 1.00 98.00 92 GLY A N 1
ATOM 725 C CA . GLY A 1 92 ? 2.791 -0.086 -6.950 1.00 98.00 92 GLY A CA 1
ATOM 726 C C . GLY A 1 92 ? 4.093 -0.216 -7.730 1.00 98.00 92 GLY A C 1
ATOM 727 O O . GLY A 1 92 ? 4.083 -0.536 -8.923 1.00 98.00 92 GLY A O 1
ATOM 728 N N . HIS A 1 93 ? 5.231 0.002 -7.064 1.00 97.81 93 HIS A N 1
ATOM 729 C CA . HIS A 1 93 ? 6.552 -0.085 -7.700 1.00 97.81 93 HIS A CA 1
ATOM 730 C C . HIS A 1 93 ? 6.775 -1.448 -8.363 1.00 97.81 93 HIS A C 1
ATOM 732 O O . HIS A 1 93 ? 7.099 -1.526 -9.550 1.00 97.81 93 HIS A O 1
ATOM 738 N N . GLY A 1 94 ? 6.531 -2.532 -7.623 1.00 97.75 94 GLY A N 1
ATOM 739 C CA . GLY A 1 94 ? 6.676 -3.892 -8.124 1.00 97.75 94 GLY A CA 1
ATOM 740 C C . GLY A 1 94 ? 5.829 -4.175 -9.363 1.00 97.75 94 GLY A C 1
ATOM 741 O O . GLY A 1 94 ? 6.312 -4.840 -10.281 1.00 97.75 94 GLY A O 1
ATOM 742 N N . TYR A 1 95 ? 4.595 -3.663 -9.412 1.00 97.75 95 TYR A N 1
ATOM 743 C CA . TYR A 1 95 ? 3.725 -3.823 -10.576 1.00 97.75 95 TYR A CA 1
ATOM 744 C C . TYR A 1 95 ? 4.317 -3.139 -11.801 1.00 97.75 95 TYR A C 1
ATOM 746 O O . TYR A 1 95 ? 4.442 -3.779 -12.842 1.00 97.75 95 TYR A O 1
ATOM 754 N N . ARG A 1 96 ? 4.743 -1.873 -11.678 1.00 97.44 96 ARG A N 1
ATOM 755 C CA . ARG A 1 96 ? 5.351 -1.142 -12.800 1.00 97.44 96 ARG A CA 1
ATOM 756 C C . ARG A 1 96 ? 6.567 -1.884 -13.345 1.00 97.44 96 ARG A C 1
ATOM 758 O O . ARG A 1 96 ? 6.612 -2.156 -14.543 1.00 97.44 96 ARG A O 1
ATOM 765 N N . ILE A 1 97 ? 7.454 -2.344 -12.464 1.00 97.31 97 ILE A N 1
ATOM 766 C CA . ILE A 1 97 ? 8.639 -3.126 -12.841 1.00 97.31 97 ILE A CA 1
ATOM 767 C C . ILE A 1 97 ? 8.252 -4.418 -13.577 1.00 97.31 97 ILE A C 1
ATOM 769 O O . ILE A 1 97 ? 8.801 -4.704 -14.637 1.00 97.31 97 ILE A O 1
ATOM 773 N N . ARG A 1 98 ? 7.295 -5.198 -13.051 1.00 97.12 98 ARG A N 1
ATOM 774 C CA . ARG A 1 98 ? 6.843 -6.445 -13.699 1.00 97.12 98 ARG A CA 1
ATOM 775 C C . ARG A 1 98 ? 6.142 -6.191 -15.033 1.00 97.12 98 ARG A C 1
ATOM 777 O O . ARG A 1 98 ? 6.330 -6.971 -15.964 1.00 97.12 98 ARG A O 1
ATOM 784 N N . SER A 1 99 ? 5.389 -5.096 -15.137 1.00 96.44 99 SER A N 1
ATOM 785 C CA . SER A 1 99 ? 4.621 -4.738 -16.333 1.00 96.44 99 SER A CA 1
ATOM 786 C C . SER A 1 99 ? 5.497 -4.381 -17.537 1.00 96.44 99 SER A C 1
ATOM 788 O O . SER A 1 99 ? 5.060 -4.551 -18.672 1.00 96.44 99 SER A O 1
ATOM 790 N N . PHE A 1 100 ? 6.741 -3.941 -17.314 1.00 95.50 100 PHE A N 1
ATOM 791 C CA . PHE A 1 100 ? 7.677 -3.623 -18.397 1.00 95.50 100 PHE A CA 1
ATOM 792 C C . PHE A 1 100 ? 8.214 -4.863 -19.117 1.00 95.50 100 PHE A C 1
ATOM 794 O O . PHE A 1 100 ? 8.669 -4.761 -20.251 1.00 95.50 100 PHE A O 1
ATOM 801 N N . GLY A 1 101 ? 8.151 -6.034 -18.481 1.00 94.25 101 GLY A N 1
ATOM 802 C CA . GLY A 1 101 ? 8.771 -7.250 -18.991 1.00 94.25 101 GLY A CA 1
ATOM 803 C C . GLY A 1 101 ? 10.215 -7.425 -18.515 1.00 94.25 101 GLY A C 1
ATOM 804 O O . GLY A 1 101 ? 10.956 -6.472 -18.265 1.00 94.25 101 GLY A O 1
ATOM 805 N N . LYS A 1 102 ? 10.617 -8.696 -18.382 1.00 92.81 102 LYS A N 1
ATOM 806 C CA . LYS A 1 102 ? 11.902 -9.099 -17.781 1.00 92.81 102 LYS A CA 1
ATOM 807 C C . LYS A 1 102 ? 13.131 -8.642 -18.568 1.00 92.81 102 LYS A C 1
ATOM 809 O O . LYS A 1 102 ? 14.226 -8.649 -18.018 1.00 92.81 102 LYS A O 1
ATOM 814 N N . ASP A 1 103 ? 12.974 -8.299 -19.843 1.00 95.19 103 ASP A N 1
ATOM 815 C CA . ASP A 1 103 ? 14.061 -7.798 -20.680 1.00 95.19 103 ASP A CA 1
ATOM 816 C C . ASP A 1 103 ? 14.317 -6.296 -20.496 1.00 95.19 103 ASP A C 1
ATOM 818 O O . ASP A 1 103 ? 15.337 -5.804 -20.978 1.00 95.19 103 ASP A O 1
ATOM 822 N N . ILE A 1 104 ? 13.438 -5.584 -19.782 1.00 96.81 104 ILE A N 1
ATOM 823 C CA . ILE A 1 104 ? 13.596 -4.169 -19.424 1.00 96.81 104 ILE A CA 1
ATOM 824 C C . ILE A 1 104 ? 14.010 -4.036 -17.958 1.00 96.81 104 ILE A C 1
ATOM 826 O O . ILE A 1 104 ? 15.047 -3.443 -17.662 1.00 96.81 104 ILE A O 1
ATOM 830 N N . ALA A 1 105 ? 13.220 -4.598 -17.041 1.00 96.94 105 ALA A N 1
ATOM 831 C CA . ALA A 1 105 ? 13.467 -4.494 -15.609 1.00 96.94 105 ALA A CA 1
ATOM 832 C C . ALA A 1 105 ? 12.962 -5.729 -14.855 1.00 96.94 105 ALA A C 1
ATOM 834 O O . ALA A 1 105 ? 12.076 -6.453 -15.311 1.00 96.94 105 ALA A O 1
ATOM 835 N N . HIS A 1 106 ? 13.522 -5.974 -13.673 1.00 96.75 106 HIS A N 1
ATOM 836 C CA . HIS A 1 106 ? 13.052 -7.036 -12.791 1.00 96.75 106 HIS A CA 1
ATOM 837 C C . HIS A 1 106 ? 13.207 -6.648 -11.324 1.00 96.75 106 HIS A C 1
ATOM 839 O O . HIS A 1 106 ? 14.158 -5.975 -10.933 1.00 96.75 106 HIS A O 1
ATOM 845 N N . VAL A 1 107 ? 12.255 -7.091 -10.502 1.00 97.38 107 VAL A N 1
ATOM 846 C CA . VAL A 1 107 ? 12.324 -6.911 -9.051 1.00 97.38 107 VAL A CA 1
ATOM 847 C C . VAL A 1 107 ? 13.405 -7.832 -8.497 1.00 97.38 107 VAL A C 1
ATOM 849 O O . VAL A 1 107 ? 13.380 -9.035 -8.754 1.00 97.38 107 VAL A O 1
ATOM 852 N N . GLU A 1 108 ? 14.317 -7.276 -7.709 1.00 97.38 108 GLU A N 1
ATOM 853 C CA . GLU A 1 108 ? 15.370 -8.036 -7.033 1.00 97.38 108 GLU A CA 1
ATOM 854 C C . GLU A 1 108 ? 14.955 -8.405 -5.610 1.00 97.38 108 GLU A C 1
ATOM 856 O O . GLU A 1 108 ? 15.090 -9.554 -5.188 1.00 97.38 108 GLU A O 1
ATOM 861 N N . ARG A 1 109 ? 14.438 -7.427 -4.856 1.00 97.31 109 ARG A N 1
ATOM 862 C CA . ARG A 1 109 ? 14.030 -7.621 -3.461 1.00 97.31 109 ARG A CA 1
ATOM 863 C C . ARG A 1 109 ? 13.003 -6.595 -3.002 1.00 97.31 109 ARG A C 1
ATOM 865 O O . ARG A 1 109 ? 12.969 -5.463 -3.483 1.00 97.31 109 ARG A O 1
ATOM 872 N N . TYR A 1 110 ? 12.259 -6.999 -1.980 1.00 97.56 110 TYR A N 1
ATOM 873 C CA . TYR A 1 110 ? 11.463 -6.119 -1.135 1.00 97.56 110 TYR A CA 1
ATOM 874 C C . TYR A 1 110 ? 12.092 -6.040 0.250 1.00 97.56 110 TYR A C 1
ATOM 876 O O . TYR A 1 110 ? 12.520 -7.060 0.796 1.00 97.56 110 TYR A O 1
ATOM 884 N N . ALA A 1 111 ? 12.131 -4.844 0.818 1.00 96.44 111 ALA A N 1
ATOM 885 C CA . ALA A 1 111 ? 12.542 -4.609 2.192 1.00 96.44 111 ALA A CA 1
ATOM 886 C C . ALA A 1 111 ? 11.411 -3.905 2.940 1.00 96.44 111 ALA A C 1
ATOM 888 O O . ALA A 1 111 ? 10.784 -2.997 2.402 1.00 96.44 111 ALA A O 1
ATOM 889 N N . PHE A 1 112 ? 11.172 -4.316 4.183 1.00 96.25 112 PHE A N 1
ATOM 890 C CA . PHE A 1 112 ? 10.164 -3.713 5.047 1.00 96.25 112 PHE A CA 1
ATOM 891 C C . PHE A 1 112 ? 10.753 -3.476 6.431 1.00 96.25 112 PHE A C 1
ATOM 893 O O . PHE A 1 112 ? 11.366 -4.375 7.012 1.00 96.25 112 PHE A O 1
ATOM 900 N N . GLY A 1 113 ? 10.561 -2.268 6.953 1.00 93.75 113 GLY A N 1
ATOM 901 C CA . GLY A 1 113 ? 10.849 -1.960 8.346 1.00 93.75 113 GLY A CA 1
ATOM 902 C C . GLY A 1 113 ? 9.724 -2.434 9.263 1.00 93.75 113 GLY A C 1
ATOM 903 O O . GLY A 1 113 ? 8.586 -2.643 8.837 1.00 93.75 113 GLY A O 1
ATOM 904 N N . ALA A 1 114 ? 10.030 -2.585 10.553 1.00 94.56 114 ALA A N 1
ATOM 905 C CA . ALA A 1 114 ? 8.990 -2.799 11.552 1.00 94.56 114 ALA A CA 1
ATOM 906 C C . ALA A 1 114 ? 8.063 -1.567 11.592 1.00 94.56 114 ALA A C 1
ATOM 908 O O . ALA A 1 114 ? 8.568 -0.443 11.688 1.00 94.56 114 ALA A O 1
ATOM 909 N N . PRO A 1 115 ? 6.733 -1.745 11.510 1.00 94.06 115 PRO A N 1
ATOM 910 C CA . PRO A 1 115 ? 5.805 -0.626 11.455 1.00 94.06 115 PRO A CA 1
ATOM 911 C C . PRO A 1 115 ? 5.703 0.085 12.816 1.00 94.06 115 PRO A C 1
ATOM 913 O O . PRO A 1 115 ? 5.925 -0.545 13.858 1.00 94.06 115 PRO A O 1
ATOM 916 N N . PRO A 1 116 ? 5.298 1.365 12.848 1.00 89.94 116 PRO A N 1
ATOM 917 C CA . PRO A 1 116 ? 4.947 2.038 14.092 1.00 89.94 116 PRO A CA 1
ATOM 918 C C . PRO A 1 116 ? 3.855 1.270 14.860 1.00 89.94 116 PRO A C 1
ATOM 920 O O . PRO A 1 116 ? 2.934 0.733 14.238 1.00 89.94 116 PRO A O 1
ATOM 923 N N . PRO A 1 117 ? 3.926 1.201 16.202 1.00 92.50 117 PRO A N 1
ATOM 924 C CA . PRO A 1 117 ? 4.906 1.843 17.083 1.00 92.50 117 PRO A CA 1
ATOM 925 C C . PRO A 1 117 ? 6.156 0.979 17.353 1.00 92.50 117 PRO A C 1
ATOM 927 O O . PRO A 1 117 ? 6.977 1.335 18.191 1.00 92.50 117 PRO A O 1
ATOM 930 N N . PHE A 1 118 ? 6.301 -0.169 16.685 1.00 92.25 118 PHE A N 1
ATOM 931 C CA . PHE A 1 118 ? 7.373 -1.143 16.931 1.00 92.25 118 PHE A CA 1
ATOM 932 C C . PHE A 1 118 ? 8.671 -0.844 16.163 1.00 92.25 118 PHE A C 1
ATOM 934 O O . PHE A 1 118 ? 9.681 -1.514 16.366 1.00 92.25 118 PHE A O 1
ATOM 941 N N . GLY A 1 119 ? 8.650 0.158 15.286 1.00 93.06 119 GLY A N 1
ATOM 942 C CA . GLY A 1 119 ? 9.799 0.666 14.550 1.00 93.06 119 GLY A CA 1
ATOM 943 C C . GLY A 1 119 ? 9.448 1.941 13.785 1.00 93.06 119 GLY A C 1
ATOM 944 O O . GLY A 1 119 ? 8.340 2.465 13.902 1.00 93.06 119 GLY A O 1
ATOM 945 N N . TYR A 1 120 ? 10.398 2.435 12.992 1.00 90.88 120 TYR A N 1
ATOM 946 C CA . TYR A 1 120 ? 10.227 3.647 12.182 1.00 90.88 120 TYR A CA 1
ATOM 947 C C . TYR A 1 120 ? 9.391 3.430 10.911 1.00 90.88 120 TYR A C 1
ATOM 949 O O . TYR A 1 120 ? 9.085 4.391 10.210 1.00 90.88 120 TYR A O 1
ATOM 957 N N . GLY A 1 121 ? 9.001 2.188 10.614 1.00 92.19 121 GLY A N 1
ATOM 958 C CA . GLY A 1 121 ? 8.299 1.838 9.388 1.00 92.19 121 GLY A CA 1
ATOM 959 C C . GLY A 1 121 ? 9.202 1.855 8.157 1.00 92.19 121 GLY A C 1
ATOM 960 O O . GLY A 1 121 ? 10.391 1.544 8.233 1.00 92.19 121 GLY A O 1
ATOM 961 N N . GLY A 1 122 ? 8.607 2.192 7.019 1.00 92.00 122 GLY A N 1
ATOM 962 C CA . GLY A 1 122 ? 9.242 2.236 5.714 1.00 92.00 122 GLY A CA 1
ATOM 963 C C . GLY A 1 122 ? 9.181 0.913 4.958 1.00 92.00 122 GLY A C 1
ATOM 964 O O . GLY A 1 122 ? 8.999 -0.174 5.518 1.00 92.00 122 GLY A O 1
ATOM 965 N N . GLY A 1 123 ? 9.363 1.032 3.653 1.00 94.69 123 GLY A N 1
ATOM 966 C CA . GLY A 1 123 ? 9.563 -0.075 2.741 1.00 94.69 123 GLY A CA 1
ATOM 967 C C . GLY A 1 123 ? 10.458 0.361 1.596 1.00 94.69 123 GLY A C 1
ATOM 968 O O . GLY A 1 123 ? 10.847 1.524 1.503 1.00 94.69 123 GLY A O 1
ATOM 969 N N . GLY A 1 124 ? 10.840 -0.599 0.769 1.00 95.75 124 GLY A N 1
ATOM 970 C CA . GLY A 1 124 ? 11.567 -0.304 -0.448 1.00 95.75 124 GLY A CA 1
ATOM 971 C C . GLY A 1 124 ? 11.566 -1.477 -1.408 1.00 95.75 124 GLY A C 1
ATOM 972 O O . GLY A 1 124 ? 11.701 -2.640 -1.012 1.00 95.75 124 GLY A O 1
ATOM 973 N N . THR A 1 125 ? 11.482 -1.143 -2.686 1.00 97.44 125 THR A N 1
ATOM 974 C CA . THR A 1 125 ? 11.583 -2.076 -3.802 1.00 97.44 125 THR A CA 1
ATOM 975 C C . THR A 1 125 ? 12.906 -1.849 -4.515 1.00 97.44 125 THR A C 1
ATOM 977 O O . THR A 1 125 ? 13.132 -0.796 -5.105 1.00 97.44 125 THR A O 1
ATOM 980 N N . SER A 1 126 ? 13.806 -2.833 -4.465 1.00 97.31 126 SER A N 1
ATOM 981 C CA . SER A 1 126 ? 15.036 -2.805 -5.266 1.00 97.31 126 SER A CA 1
ATOM 982 C C . SER A 1 126 ? 14.817 -3.560 -6.571 1.00 97.31 126 SER A C 1
ATOM 984 O O . SER A 1 126 ? 14.180 -4.620 -6.583 1.00 97.31 126 SER A O 1
ATOM 986 N N . TYR A 1 127 ? 15.342 -3.018 -7.665 1.00 97.00 127 TYR A N 1
ATOM 987 C CA . TYR A 1 127 ? 15.155 -3.571 -8.996 1.00 97.00 127 TYR A CA 1
ATOM 988 C C . TYR A 1 127 ? 16.374 -3.338 -9.880 1.00 97.00 127 TYR A C 1
ATOM 990 O O . 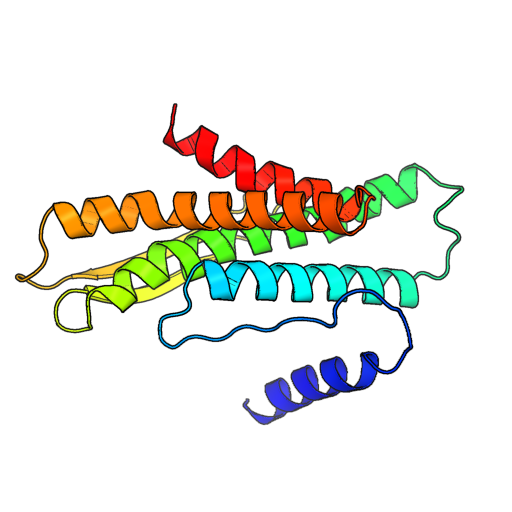TYR A 1 127 ? 17.038 -2.305 -9.786 1.00 97.00 127 TYR A O 1
ATOM 998 N N . GLY A 1 128 ? 16.617 -4.308 -10.755 1.00 96.50 128 GLY A N 1
ATOM 999 C CA . GLY A 1 128 ? 17.618 -4.236 -11.803 1.00 96.50 128 GLY A CA 1
ATOM 1000 C C . GLY A 1 128 ? 16.995 -3.749 -13.108 1.00 96.50 128 GLY A C 1
ATOM 1001 O O . GLY A 1 128 ? 15.829 -4.034 -13.402 1.00 96.50 128 GLY A O 1
ATOM 1002 N N . VAL A 1 129 ? 17.785 -3.037 -13.907 1.00 96.38 129 VAL A N 1
ATOM 1003 C CA . VAL A 1 129 ? 17.406 -2.509 -15.225 1.00 96.38 129 VAL A CA 1
ATOM 1004 C C . VAL A 1 129 ? 18.403 -2.950 -16.288 1.00 96.38 129 VAL A C 1
ATOM 1006 O O . VAL A 1 129 ? 19.577 -3.169 -15.995 1.00 96.38 129 VAL A O 1
ATOM 1009 N N . THR A 1 130 ? 17.941 -3.075 -17.528 1.00 96.25 130 THR A N 1
ATOM 1010 C CA . THR A 1 130 ? 18.797 -3.330 -18.695 1.00 96.25 130 THR A CA 1
ATOM 1011 C C . THR A 1 130 ? 19.010 -2.055 -19.512 1.00 96.25 130 THR A C 1
ATOM 1013 O O . THR A 1 130 ? 18.341 -1.042 -19.295 1.00 96.25 130 THR A O 1
ATOM 1016 N N . GLU A 1 131 ? 19.886 -2.120 -20.517 1.00 95.00 131 GLU A N 1
ATOM 1017 C CA . GLU A 1 131 ? 20.137 -1.030 -21.475 1.00 95.00 131 GLU A CA 1
ATOM 1018 C C . GLU A 1 131 ? 18.893 -0.607 -22.276 1.00 95.00 131 GLU A C 1
ATOM 1020 O O . GLU A 1 131 ? 18.853 0.491 -22.824 1.00 95.00 131 GLU A O 1
ATOM 1025 N N . LYS A 1 132 ? 17.847 -1.445 -22.319 1.00 95.38 132 LYS A N 1
ATOM 1026 C CA . LYS A 1 132 ? 16.561 -1.111 -22.955 1.00 95.38 132 LYS A CA 1
ATOM 1027 C C . LYS A 1 132 ? 15.696 -0.169 -22.109 1.00 95.38 132 LYS A C 1
ATOM 1029 O O . LYS A 1 132 ? 14.611 0.226 -22.539 1.00 95.38 132 LYS A O 1
ATOM 1034 N N . SER A 1 133 ? 16.123 0.159 -20.891 1.00 95.62 133 SER A N 1
ATOM 1035 C CA . SER A 1 133 ? 15.367 1.031 -19.995 1.00 95.62 133 SER A CA 1
ATOM 1036 C C . SER A 1 133 ? 15.436 2.490 -20.433 1.00 95.62 133 SER A C 1
ATOM 1038 O O . SER A 1 133 ? 16.487 2.989 -20.822 1.00 95.62 133 SER A O 1
ATOM 1040 N N . SER A 1 134 ? 14.310 3.194 -20.337 1.00 96.00 134 SER A N 1
ATOM 1041 C CA . SER A 1 134 ? 14.199 4.610 -20.685 1.00 96.00 134 SER A CA 1
ATOM 1042 C C . SER A 1 134 ? 13.932 5.464 -19.438 1.00 96.00 134 SER A C 1
ATOM 1044 O O . SER A 1 134 ? 13.387 4.949 -18.457 1.00 96.00 134 SER A O 1
ATOM 1046 N N . PRO A 1 135 ? 14.220 6.781 -19.471 1.00 96.31 135 PRO A N 1
ATOM 1047 C CA . PRO A 1 135 ? 13.799 7.723 -18.427 1.00 96.31 135 PRO A CA 1
ATOM 1048 C C . PRO A 1 135 ? 12.310 7.615 -18.062 1.00 96.31 135 PRO A C 1
ATOM 1050 O O . PRO A 1 135 ? 11.949 7.709 -16.889 1.00 96.31 135 PRO A O 1
ATOM 1053 N N . ALA A 1 136 ? 11.448 7.333 -19.045 1.00 96.06 136 ALA A N 1
ATOM 1054 C CA . ALA A 1 136 ? 10.016 7.160 -18.823 1.00 96.06 136 ALA A CA 1
ATOM 1055 C C . ALA A 1 136 ? 9.693 5.940 -17.940 1.00 96.06 136 ALA A C 1
ATOM 1057 O O . ALA A 1 136 ? 8.763 6.004 -17.135 1.00 96.06 136 ALA A O 1
ATOM 1058 N N . HIS A 1 137 ? 10.467 4.851 -18.029 1.00 95.88 137 HIS A N 1
ATOM 1059 C CA . HIS A 1 137 ? 10.300 3.692 -17.143 1.00 95.88 137 HIS A CA 1
ATOM 1060 C C . HIS A 1 137 ? 10.617 4.052 -15.692 1.00 95.88 137 HIS A C 1
ATOM 1062 O O . HIS A 1 137 ? 9.843 3.715 -14.798 1.00 95.88 137 HIS A O 1
ATOM 1068 N N . PHE A 1 138 ? 11.704 4.792 -15.456 1.00 94.44 138 PHE A N 1
ATOM 1069 C CA . PHE A 1 138 ? 12.068 5.244 -14.111 1.00 94.44 138 PHE A CA 1
ATOM 1070 C C . PHE A 1 138 ? 11.002 6.166 -13.518 1.00 94.44 138 PHE A C 1
ATOM 1072 O O . PHE A 1 138 ? 10.590 5.971 -12.376 1.00 94.44 138 PHE A O 1
ATOM 1079 N N . GLN A 1 139 ? 10.498 7.119 -14.307 1.00 94.75 139 GLN A N 1
ATOM 1080 C CA . GLN A 1 139 ? 9.440 8.026 -13.863 1.00 94.75 139 GLN A CA 1
ATOM 1081 C C . GLN A 1 139 ? 8.132 7.279 -13.567 1.00 94.75 139 GLN A C 1
ATOM 1083 O O . GLN A 1 139 ? 7.492 7.524 -12.548 1.00 94.75 139 GLN A O 1
ATOM 1088 N N . THR A 1 140 ? 7.762 6.323 -14.419 1.00 94.69 140 THR A N 1
ATOM 1089 C CA . THR A 1 140 ? 6.571 5.490 -14.212 1.00 94.69 140 THR A CA 1
ATOM 1090 C C . THR A 1 140 ? 6.707 4.636 -12.952 1.00 94.69 140 THR A C 1
ATOM 1092 O O . THR A 1 140 ? 5.760 4.545 -12.173 1.00 94.69 140 THR A O 1
ATOM 1095 N N . CYS A 1 141 ? 7.885 4.050 -12.706 1.00 94.12 141 CYS A N 1
ATOM 1096 C CA . CYS A 1 141 ? 8.168 3.355 -11.453 1.00 94.12 141 CYS A CA 1
ATOM 1097 C C . CYS A 1 141 ? 8.014 4.288 -10.256 1.00 94.12 141 CYS A C 1
ATOM 1099 O O . CYS A 1 141 ? 7.292 3.923 -9.337 1.00 94.12 141 CYS A O 1
ATOM 1101 N N . ALA A 1 142 ? 8.625 5.477 -10.277 1.00 91.75 142 ALA A N 1
ATOM 1102 C CA . ALA A 1 142 ? 8.567 6.433 -9.171 1.00 91.75 142 ALA A CA 1
ATOM 1103 C C . ALA A 1 142 ? 7.126 6.830 -8.800 1.00 91.75 142 ALA A C 1
ATOM 1105 O O . ALA A 1 142 ? 6.803 6.932 -7.623 1.00 91.75 142 ALA A O 1
ATOM 1106 N N . ILE A 1 143 ? 6.241 6.982 -9.790 1.00 94.62 143 ILE A N 1
ATOM 1107 C CA . ILE A 1 143 ? 4.826 7.328 -9.569 1.00 94.62 143 ILE A CA 1
ATOM 1108 C C . ILE A 1 143 ? 4.002 6.115 -9.100 1.00 94.62 143 ILE A C 1
ATOM 1110 O O . ILE A 1 143 ? 3.014 6.274 -8.384 1.00 94.62 143 ILE A O 1
ATOM 1114 N N . GLY A 1 144 ? 4.405 4.897 -9.478 1.00 95.81 144 GLY A N 1
ATOM 1115 C CA . GLY A 1 144 ? 3.610 3.683 -9.279 1.00 95.81 144 GLY A CA 1
ATOM 1116 C C . GLY A 1 144 ? 3.247 3.385 -7.822 1.00 95.81 144 GLY A C 1
ATOM 1117 O O . GLY A 1 144 ? 2.146 2.899 -7.569 1.00 95.81 144 GLY A O 1
ATOM 1118 N N . GLY A 1 145 ? 4.132 3.691 -6.868 1.00 96.25 145 GLY A N 1
ATOM 1119 C CA . GLY A 1 145 ? 3.858 3.504 -5.439 1.00 96.25 145 GLY A CA 1
ATOM 1120 C C . GLY A 1 145 ? 2.676 4.347 -4.959 1.00 96.25 145 GLY A C 1
ATOM 1121 O O . GLY A 1 145 ? 1.707 3.824 -4.406 1.00 96.25 145 GLY A O 1
ATOM 1122 N N . VAL A 1 146 ? 2.716 5.639 -5.279 1.00 96.19 146 VAL A N 1
ATOM 1123 C CA . VAL A 1 146 ? 1.692 6.619 -4.901 1.00 96.19 146 VAL A CA 1
ATOM 1124 C C . VAL A 1 146 ? 0.371 6.393 -5.630 1.00 96.19 146 VAL A C 1
ATOM 1126 O O . VAL A 1 146 ? -0.708 6.556 -5.063 1.00 96.19 146 VAL A O 1
ATOM 1129 N N . GLU A 1 147 ? 0.422 5.989 -6.897 1.00 97.19 147 GLU A N 1
ATOM 1130 C CA . GLU A 1 147 ? -0.779 5.595 -7.632 1.00 97.19 147 GLU A CA 1
ATOM 1131 C C . GLU A 1 147 ? -1.483 4.417 -6.942 1.00 97.19 147 GLU A C 1
ATOM 1133 O O . GLU A 1 147 ? -2.706 4.423 -6.777 1.00 97.19 147 GLU A O 1
ATOM 1138 N N . ALA A 1 148 ? -0.718 3.425 -6.479 1.00 97.88 148 ALA A N 1
ATOM 1139 C CA . ALA A 1 148 ? -1.281 2.252 -5.832 1.00 97.88 148 ALA A CA 1
ATOM 1140 C C . ALA A 1 148 ? -1.940 2.567 -4.486 1.00 97.88 148 ALA A C 1
ATOM 1142 O O . ALA A 1 148 ? -3.008 2.020 -4.181 1.00 97.88 148 ALA A O 1
ATOM 1143 N N . THR A 1 149 ? -1.343 3.450 -3.687 1.00 97.56 149 THR A N 1
ATOM 1144 C CA . THR A 1 149 ? -1.930 3.907 -2.421 1.00 97.56 149 THR A CA 1
ATOM 1145 C C . THR A 1 149 ? -3.117 4.843 -2.653 1.00 97.56 149 THR A C 1
ATOM 1147 O O . THR A 1 149 ? -4.114 4.737 -1.937 1.00 97.56 149 THR A O 1
ATOM 1150 N N . ALA A 1 150 ? -3.112 5.662 -3.710 1.00 96.94 150 ALA A N 1
ATOM 1151 C CA . ALA A 1 150 ? -4.273 6.456 -4.110 1.00 96.94 150 ALA A CA 1
ATOM 1152 C C . ALA A 1 150 ? -5.482 5.578 -4.491 1.00 96.94 150 ALA A C 1
ATOM 1154 O O . ALA A 1 150 ? -6.605 5.871 -4.066 1.00 96.94 150 ALA A O 1
ATOM 1155 N N . ILE A 1 151 ? -5.253 4.479 -5.223 1.00 97.19 151 ILE A N 1
ATOM 1156 C CA . ILE A 1 151 ? -6.278 3.466 -5.532 1.00 97.19 151 ILE A CA 1
ATOM 1157 C C . ILE A 1 151 ? -6.813 2.840 -4.240 1.00 97.19 151 ILE A C 1
ATOM 1159 O O . ILE A 1 151 ? -8.023 2.802 -4.033 1.00 97.19 151 ILE A O 1
ATOM 1163 N N . MET A 1 152 ? -5.941 2.441 -3.310 1.00 97.25 152 MET A N 1
ATOM 1164 C CA . MET A 1 152 ? -6.398 1.870 -2.039 1.00 97.25 152 MET A CA 1
ATOM 1165 C C . MET A 1 152 ? -7.191 2.868 -1.187 1.00 97.25 152 MET A C 1
ATOM 1167 O O . MET A 1 152 ? -8.228 2.523 -0.621 1.00 97.25 152 MET A O 1
ATOM 1171 N N . ALA A 1 153 ? -6.764 4.131 -1.133 1.00 96.38 153 ALA A N 1
ATOM 1172 C CA . ALA A 1 153 ? -7.511 5.183 -0.452 1.00 96.38 153 ALA A CA 1
ATOM 1173 C C . ALA A 1 153 ? -8.897 5.396 -1.083 1.00 96.38 153 ALA A C 1
ATOM 1175 O O . ALA A 1 153 ? -9.863 5.673 -0.368 1.00 96.38 153 ALA A O 1
ATOM 1176 N N . HIS A 1 154 ? -8.998 5.294 -2.411 1.00 95.81 154 HIS A N 1
ATOM 1177 C CA . HIS A 1 154 ? -10.268 5.324 -3.128 1.00 95.81 154 HIS A CA 1
ATOM 1178 C C . HIS A 1 154 ? -11.151 4.128 -2.759 1.00 95.81 154 HIS A C 1
ATOM 1180 O O . HIS A 1 154 ? -12.305 4.331 -2.390 1.00 95.81 154 HIS A O 1
ATOM 1186 N N . ASP A 1 155 ? -10.613 2.912 -2.761 1.00 95.00 155 ASP A N 1
ATOM 1187 C CA . ASP A 1 155 ? -11.391 1.702 -2.488 1.00 95.00 155 ASP A CA 1
ATOM 1188 C C . ASP A 1 155 ? -11.915 1.654 -1.049 1.00 95.00 155 ASP A C 1
ATOM 1190 O O . ASP A 1 155 ? -13.067 1.276 -0.831 1.00 95.00 155 ASP A O 1
ATOM 1194 N N . VAL A 1 156 ? -11.143 2.136 -0.064 1.00 94.62 156 VAL A N 1
ATOM 1195 C CA . VAL A 1 156 ? -11.645 2.306 1.313 1.00 94.62 156 VAL A CA 1
ATOM 1196 C C . VAL A 1 156 ? -12.835 3.270 1.346 1.00 94.62 156 VAL A C 1
ATOM 1198 O O . VAL A 1 156 ? -13.848 2.978 1.985 1.00 94.62 156 VAL A O 1
ATOM 1201 N N . ARG A 1 157 ? -12.755 4.406 0.635 1.00 94.38 157 ARG A N 1
ATOM 1202 C CA . ARG A 1 157 ? -13.875 5.361 0.562 1.00 94.38 157 ARG A CA 1
ATOM 1203 C C . ARG A 1 157 ? -15.092 4.739 -0.109 1.00 94.38 157 ARG A C 1
ATOM 1205 O O . ARG A 1 157 ? -16.197 4.887 0.405 1.00 94.38 157 ARG A O 1
ATOM 1212 N N . MET A 1 158 ? -14.898 4.024 -1.215 1.00 93.75 158 MET A N 1
ATOM 1213 C CA . MET A 1 158 ? -15.994 3.350 -1.907 1.00 93.75 158 MET A CA 1
ATOM 1214 C C . MET A 1 158 ? -16.645 2.294 -1.019 1.00 93.75 158 MET A C 1
ATOM 1216 O O . MET A 1 158 ? -17.867 2.263 -0.943 1.00 93.75 158 MET A O 1
ATOM 1220 N N . LYS A 1 159 ? -15.863 1.516 -0.263 1.00 90.88 159 LYS A N 1
ATOM 1221 C CA . LYS A 1 159 ? -16.378 0.574 0.742 1.00 90.88 159 LYS A CA 1
ATOM 1222 C C . LYS A 1 159 ? -17.253 1.272 1.790 1.00 90.88 159 LYS A C 1
ATOM 1224 O O . LYS A 1 159 ? -18.301 0.746 2.163 1.00 90.88 159 LYS A O 1
ATOM 1229 N N . TRP A 1 160 ? -16.857 2.446 2.282 1.00 91.25 160 TRP A N 1
ATOM 1230 C CA . TRP A 1 160 ? -17.671 3.202 3.245 1.00 91.25 160 TRP A CA 1
ATOM 1231 C C . TRP A 1 160 ? -18.963 3.733 2.627 1.00 91.25 160 TRP A C 1
ATOM 1233 O O . TRP A 1 160 ? -20.015 3.657 3.259 1.00 91.25 160 TRP A O 1
ATOM 1243 N N . LEU A 1 161 ? -18.897 4.228 1.389 1.00 91.75 161 LEU A N 1
ATOM 1244 C CA . LEU A 1 161 ? -20.068 4.713 0.660 1.00 91.75 161 LEU A CA 1
ATOM 1245 C C . LEU A 1 161 ? -21.060 3.582 0.367 1.00 91.75 161 LEU A C 1
ATOM 1247 O O . LEU A 1 161 ? -22.249 3.740 0.627 1.00 91.75 161 LEU A O 1
ATOM 1251 N N . THR A 1 162 ? -20.590 2.427 -0.113 1.00 90.06 162 THR A N 1
ATOM 1252 C CA . THR A 1 162 ? -21.465 1.292 -0.453 1.00 90.06 162 THR A CA 1
ATOM 1253 C C . THR A 1 162 ? -22.071 0.627 0.778 1.00 90.06 162 THR A C 1
ATOM 1255 O O . THR A 1 162 ? -23.196 0.142 0.714 1.00 90.06 162 THR A O 1
ATOM 1258 N N . SER A 1 163 ? -21.367 0.633 1.914 1.00 87.19 163 SER A N 1
ATOM 1259 C CA . SER A 1 163 ? -21.886 0.120 3.192 1.00 87.19 163 SER A CA 1
ATOM 1260 C C . SER A 1 163 ? -22.651 1.160 4.017 1.00 87.19 163 SER A C 1
ATOM 1262 O O . SER A 1 163 ? -23.137 0.841 5.105 1.00 87.19 163 SER A O 1
ATOM 1264 N N . ASN A 1 164 ? -22.742 2.405 3.532 1.00 89.06 164 ASN A N 1
ATOM 1265 C CA . ASN A 1 164 ? -23.323 3.551 4.235 1.00 89.06 164 ASN A CA 1
ATOM 1266 C C . ASN A 1 164 ? -22.813 3.705 5.687 1.00 89.06 164 ASN A C 1
ATOM 1268 O O . ASN A 1 164 ? -23.542 4.135 6.580 1.00 89.06 164 ASN A O 1
ATOM 1272 N N . THR A 1 165 ? -21.570 3.286 5.948 1.00 86.94 165 THR A N 1
ATOM 1273 C CA . THR A 1 165 ? -20.982 3.229 7.290 1.00 86.94 165 THR A CA 1
ATOM 1274 C C . THR A 1 165 ? -19.482 3.491 7.214 1.00 86.94 165 THR A C 1
ATOM 1276 O O . THR A 1 165 ? -18.758 2.826 6.476 1.00 86.94 165 THR A O 1
ATOM 1279 N N . VAL A 1 166 ? -18.985 4.421 8.033 1.00 86.94 166 VAL A N 1
ATOM 1280 C CA . VAL A 1 166 ? -17.541 4.639 8.202 1.00 86.94 166 VAL A CA 1
ATOM 1281 C C . VAL A 1 166 ? -17.022 3.717 9.297 1.00 86.94 166 VAL A C 1
ATOM 1283 O O . VAL A 1 166 ? -17.421 3.830 10.459 1.00 86.94 166 VAL A O 1
ATOM 1286 N N . GLN A 1 167 ? -16.100 2.825 8.941 1.00 85.94 167 GLN A N 1
ATOM 1287 C CA . GLN A 1 167 ? -15.477 1.924 9.904 1.00 85.94 167 GLN A CA 1
ATOM 1288 C C . GLN A 1 167 ? -14.226 2.553 10.509 1.00 85.94 167 GLN A C 1
ATOM 1290 O O . GLN A 1 167 ? -13.195 2.673 9.856 1.00 85.94 167 GLN A O 1
ATOM 1295 N N . ALA A 1 168 ? -14.285 2.889 11.801 1.00 84.75 168 ALA A N 1
ATOM 1296 C CA . ALA A 1 168 ? -13.198 3.589 12.491 1.00 84.75 168 ALA A CA 1
ATOM 1297 C C . ALA A 1 168 ? -11.844 2.853 12.449 1.00 84.75 168 ALA A C 1
ATOM 1299 O O . ALA A 1 168 ? -10.796 3.489 12.534 1.00 84.75 168 ALA A O 1
ATOM 1300 N N . LYS A 1 169 ? -11.866 1.521 12.327 1.00 87.12 169 LYS A N 1
ATOM 1301 C CA . LYS A 1 169 ? -10.671 0.669 12.222 1.00 87.12 169 LYS A CA 1
ATOM 1302 C C . LYS A 1 169 ? -9.980 0.789 10.854 1.00 87.12 169 LYS A C 1
ATOM 1304 O O . LYS A 1 169 ? -8.772 0.589 10.773 1.00 87.12 169 LYS A O 1
ATOM 1309 N N . ASP A 1 170 ? -10.718 1.192 9.820 1.00 90.19 170 ASP A N 1
ATOM 1310 C CA . ASP A 1 170 ? -10.214 1.409 8.458 1.00 90.19 170 ASP A CA 1
ATOM 1311 C C . ASP A 1 170 ? -9.661 2.840 8.291 1.00 90.19 170 ASP A C 1
ATOM 1313 O O . ASP A 1 170 ? -8.951 3.124 7.328 1.00 90.19 170 ASP A O 1
ATOM 1317 N N . ASN A 1 171 ? -9.943 3.753 9.234 1.00 90.88 171 ASN A N 1
ATOM 1318 C CA . ASN A 1 171 ? -9.542 5.161 9.131 1.00 90.88 171 ASN A CA 1
ATOM 1319 C C . ASN A 1 171 ? -8.028 5.336 8.998 1.00 90.88 171 ASN A C 1
ATOM 1321 O O . ASN A 1 171 ? -7.584 6.157 8.206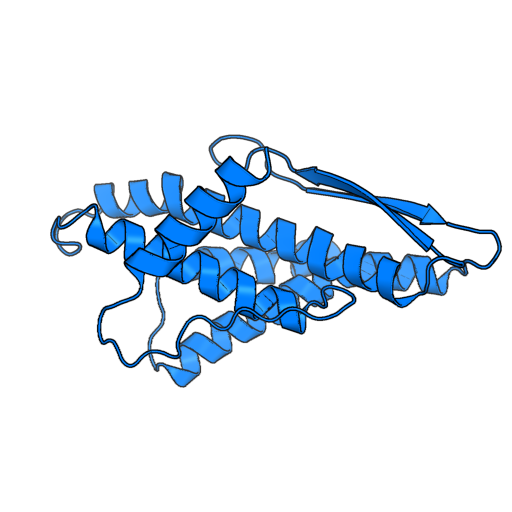 1.00 90.88 171 ASN A O 1
ATOM 1325 N N . LEU A 1 172 ? -7.228 4.574 9.752 1.00 93.56 172 LEU A N 1
ATOM 1326 C CA . LEU A 1 172 ? -5.767 4.661 9.654 1.00 93.56 172 LEU A CA 1
ATOM 1327 C C . LEU A 1 172 ? -5.274 4.225 8.271 1.00 93.56 172 LEU A C 1
ATOM 1329 O O . LEU A 1 172 ? -4.384 4.860 7.717 1.00 93.56 172 LEU A O 1
ATOM 1333 N N . LEU A 1 173 ? -5.891 3.194 7.689 1.00 94.44 173 LEU A N 1
ATOM 1334 C CA . LEU A 1 173 ? -5.559 2.726 6.347 1.00 94.44 173 LEU A CA 1
ATOM 1335 C C . LEU A 1 173 ? -5.896 3.785 5.293 1.00 94.44 173 LEU A C 1
ATOM 1337 O O . LEU A 1 173 ? -5.073 4.060 4.422 1.00 94.44 173 LEU A O 1
ATOM 1341 N N . GLN A 1 174 ? -7.065 4.423 5.398 1.00 94.75 174 GLN A N 1
ATOM 1342 C CA . GLN A 1 174 ? -7.441 5.530 4.517 1.00 94.75 174 GLN A CA 1
ATOM 1343 C C . GLN A 1 174 ? -6.481 6.716 4.661 1.00 94.75 174 GLN A C 1
ATOM 1345 O O . GLN A 1 174 ? -6.035 7.255 3.649 1.00 94.75 174 GLN A O 1
ATOM 1350 N N . LEU A 1 175 ? -6.152 7.100 5.898 1.00 94.38 175 LEU A N 1
ATOM 1351 C CA . LEU A 1 175 ? -5.292 8.244 6.185 1.00 94.38 175 LEU A CA 1
ATOM 1352 C C . LEU A 1 175 ? -3.876 8.021 5.663 1.00 94.38 175 LEU A C 1
ATOM 1354 O O . LEU A 1 175 ? -3.366 8.887 4.964 1.00 94.38 175 LEU A O 1
ATOM 1358 N N . PHE A 1 176 ? -3.259 6.869 5.938 1.00 94.25 176 PHE A N 1
ATOM 1359 C CA . PHE A 1 176 ? -1.912 6.576 5.442 1.00 94.25 176 PHE A CA 1
ATOM 1360 C C . PHE A 1 176 ? -1.864 6.495 3.925 1.00 94.25 176 PHE A C 1
ATOM 1362 O O . PHE A 1 176 ? -0.991 7.098 3.311 1.00 94.25 176 PHE A O 1
ATOM 1369 N N . SER A 1 177 ? -2.834 5.815 3.315 1.00 93.62 177 SER A N 1
ATOM 1370 C CA . SER A 1 177 ? -2.871 5.664 1.859 1.00 93.62 177 SER A CA 1
ATOM 1371 C C . SER A 1 177 ? -3.107 6.995 1.144 1.00 93.62 177 SER A C 1
ATOM 1373 O O . SER A 1 177 ? -2.597 7.209 0.053 1.00 93.62 177 SER A O 1
ATOM 1375 N N . HIS A 1 178 ? -3.860 7.914 1.755 1.00 93.31 178 HIS A N 1
ATOM 1376 C CA . HIS A 1 178 ? -4.035 9.260 1.216 1.00 93.31 178 HIS A CA 1
ATOM 1377 C C . HIS A 1 178 ? -2.824 10.164 1.482 1.00 93.31 178 HIS A C 1
ATOM 1379 O O . HIS A 1 178 ? -2.420 10.913 0.599 1.00 93.31 178 HIS A O 1
ATOM 1385 N N . HIS A 1 179 ? -2.240 10.091 2.680 1.00 91.44 179 HIS A N 1
ATOM 1386 C CA . HIS A 1 179 ? -1.074 10.883 3.072 1.00 91.44 179 HIS A CA 1
ATOM 1387 C C . HIS A 1 179 ? 0.164 10.552 2.235 1.00 91.44 179 HIS A C 1
ATOM 1389 O O . HIS A 1 179 ? 0.964 11.441 1.959 1.00 91.44 179 HIS A O 1
ATOM 1395 N N . ASP A 1 180 ? 0.288 9.306 1.780 1.00 89.50 180 ASP A N 1
ATOM 1396 C CA . ASP A 1 180 ? 1.348 8.893 0.867 1.00 89.50 180 ASP A CA 1
ATOM 1397 C C . ASP A 1 180 ? 1.390 9.772 -0.395 1.00 89.50 180 ASP A C 1
ATOM 1399 O O . ASP A 1 180 ? 2.452 10.249 -0.764 1.00 89.50 180 ASP A O 1
ATOM 1403 N N . LEU A 1 181 ? 0.241 10.148 -0.969 1.00 85.56 181 LEU A N 1
ATOM 1404 C CA . LEU A 1 181 ? 0.193 11.115 -2.075 1.00 85.56 181 LEU A CA 1
ATOM 1405 C C . LEU A 1 181 ? 0.754 12.490 -1.691 1.00 85.56 181 LEU A C 1
ATOM 1407 O O . LEU A 1 181 ? 1.466 13.108 -2.481 1.00 85.56 181 LEU A O 1
ATOM 1411 N N . SER A 1 182 ? 0.458 12.975 -0.485 1.00 82.31 182 SER A N 1
ATOM 1412 C CA . SER A 1 182 ? 0.967 14.264 -0.009 1.00 82.31 182 SER A CA 1
ATOM 1413 C C . SER A 1 182 ? 2.489 14.282 0.129 1.00 82.31 182 SER A C 1
ATOM 1415 O O . SER A 1 182 ? 3.084 15.316 -0.143 1.00 82.31 182 SER A O 1
ATOM 1417 N N . ASN A 1 183 ? 3.116 13.161 0.493 1.00 78.75 183 ASN A N 1
ATOM 1418 C CA . ASN A 1 183 ? 4.573 13.076 0.667 1.00 78.75 183 ASN A CA 1
ATOM 1419 C C . ASN A 1 183 ? 5.366 13.151 -0.645 1.00 78.75 183 ASN A C 1
ATOM 1421 O O . ASN A 1 183 ? 6.577 13.336 -0.606 1.00 78.75 183 ASN A O 1
ATOM 1425 N N . TYR A 1 184 ? 4.700 12.977 -1.790 1.00 76.69 184 TYR A N 1
ATOM 1426 C CA . TYR A 1 184 ? 5.330 13.017 -3.113 1.00 76.69 184 TYR A CA 1
ATOM 1427 C C . TYR A 1 184 ? 4.843 14.189 -3.979 1.00 76.69 184 TYR A C 1
ATOM 1429 O O . TYR A 1 184 ? 5.392 14.421 -5.056 1.00 76.69 184 TYR A O 1
ATOM 1437 N N . ALA A 1 185 ? 3.811 14.915 -3.539 1.00 68.88 185 ALA A N 1
ATOM 1438 C CA . ALA A 1 185 ? 3.276 16.089 -4.231 1.00 68.88 185 ALA A CA 1
ATOM 1439 C C . ALA A 1 185 ? 3.837 17.423 -3.701 1.00 68.88 185 ALA A C 1
ATOM 1441 O O . ALA A 1 185 ? 3.696 18.443 -4.379 1.00 68.88 185 ALA A O 1
ATOM 1442 N N . PHE A 1 186 ? 4.451 17.416 -2.514 1.00 51.97 186 PHE A N 1
ATOM 1443 C CA . PHE A 1 186 ? 5.031 18.571 -1.821 1.00 51.97 186 PHE A CA 1
ATOM 1444 C C . PHE A 1 186 ? 6.425 18.227 -1.296 1.00 51.97 186 PHE A C 1
ATOM 1446 O O . PHE A 1 186 ? 7.249 19.164 -1.209 1.00 51.97 186 PHE A O 1
#

Radius of gyration: 17.98 Å; chains: 1; bounding box: 44×46×50 Å